Protein AF-R9MT11-F1 (afdb_monomer_lite)

Radius of gyration: 21.93 Å; chains: 1; bounding box: 54×36×69 Å

pLDDT: mean 70.95, std 24.75, range [22.95, 98.25]

Secondary structure (DSSP, 8-state):
--GGG--HHHHHHTS--B---S-----HHHHHHHHHHHHTT----SS---S---HHHHHHHHHHHHHTTS--SS-B-HHHHHHHHHHHHSTTHHHHHTT---S--SHHIIIII---HHHHHHHHHHHH-SS-HHHHHHHHHHHHHHHH-GGGS--TTTSTTS-HHHHHHTSTTT-----GGG------B-TTSSS-B-HHHHHHHHHHHHSSTTS----PPTT-------SPPP----------S-----SSTTTTTGGGSGGGGGSS-PPPPTTT-----------

Foldseek 3Di:
DAPVVDALVCQLVQNDKHAADPDQDAAVRQLVLVVLLVLLQQDQPPDRSSNHLHVSQLVSLLQQCLLAVHDSRSMRGNLSSLLSCLQNPHPNSVLSNQQHDDPAAWLCCLFPVDDDQLSVQLCQLCLLPVPDQLVSLLVLLLLLQLLVDCLQFADCVVRVRGDSSSRNCPGPLRFDADDPVLADRNNQAYSPDNSRGRSNSVSSSVSSVQSPPPHDDRDGDPPPDDDPDPDDDDADDDDDDHIDHHDHDPNPPSNVRVCPDPSNQRSSDDDDDPPDRDGDHDDDDDD

Structure (mmCIF, N/CA/C/O backbone):
data_AF-R9MT11-F1
#
_entry.id   AF-R9MT11-F1
#
loop_
_atom_site.group_PDB
_atom_site.id
_atom_site.type_symbol
_atom_site.label_atom_id
_atom_site.label_alt_id
_atom_site.label_comp_id
_atom_site.label_asym_id
_atom_site.label_entity_id
_atom_site.label_seq_id
_atom_site.pdbx_PDB_ins_code
_atom_site.Cartn_x
_atom_site.Cartn_y
_atom_site.Cartn_z
_atom_site.occupancy
_atom_site.B_iso_or_equiv
_atom_site.auth_seq_id
_atom_site.auth_comp_id
_atom_site.auth_asym_id
_atom_site.auth_atom_id
_atom_site.pdbx_PDB_model_num
ATOM 1 N N . MET A 1 1 ? -20.571 10.650 23.099 1.00 79.38 1 MET A N 1
ATOM 2 C CA . MET A 1 1 ? -20.046 9.364 23.587 1.00 79.38 1 MET A CA 1
ATOM 3 C C . MET A 1 1 ? -18.567 9.387 23.309 1.00 79.38 1 MET A C 1
ATOM 5 O O . MET A 1 1 ? -18.205 9.738 22.191 1.00 79.38 1 MET A O 1
ATOM 9 N N . ALA A 1 2 ? -17.775 9.148 24.342 1.00 88.38 2 ALA A N 1
ATOM 10 C CA . ALA A 1 2 ? -16.325 9.107 24.257 1.00 88.38 2 ALA A CA 1
ATOM 11 C C . ALA A 1 2 ? -15.869 7.726 23.767 1.00 88.38 2 ALA A C 1
ATOM 13 O O . ALA A 1 2 ? -16.646 6.771 23.788 1.00 88.38 2 ALA A O 1
ATOM 14 N N . ASN A 1 3 ? -14.605 7.598 23.374 1.00 91.38 3 ASN A N 1
ATOM 15 C CA . ASN A 1 3 ? -14.012 6.337 22.930 1.00 91.38 3 ASN A CA 1
ATOM 16 C C . ASN A 1 3 ? -14.231 5.198 23.942 1.00 91.38 3 ASN A C 1
ATOM 18 O O . ASN A 1 3 ? -14.496 4.067 23.544 1.00 91.38 3 ASN A O 1
ATOM 22 N N . LYS A 1 4 ? -14.208 5.513 25.245 1.00 91.50 4 LYS A N 1
ATOM 23 C CA . LYS A 1 4 ? -14.457 4.571 26.351 1.00 91.50 4 LYS A CA 1
ATOM 24 C C . LYS A 1 4 ? -15.835 3.909 26.345 1.00 91.50 4 LYS A C 1
ATOM 26 O O . LYS A 1 4 ? -16.021 2.884 26.993 1.00 91.50 4 LYS A O 1
ATOM 31 N N . ASP A 1 5 ? -16.803 4.509 25.655 1.00 93.38 5 ASP A N 1
ATOM 32 C CA . ASP A 1 5 ? -18.177 4.011 25.599 1.00 93.38 5 ASP A CA 1
ATOM 33 C C . ASP A 1 5 ? -18.328 2.876 24.565 1.00 93.38 5 ASP A C 1
ATOM 35 O O . ASP A 1 5 ? -19.401 2.278 24.454 1.00 93.38 5 ASP A O 1
ATOM 39 N N . TYR A 1 6 ? -17.268 2.570 23.803 1.00 95.94 6 TYR A N 1
ATOM 40 C CA . TYR A 1 6 ? -17.298 1.599 22.717 1.00 95.94 6 TYR A CA 1
ATOM 41 C C . TYR A 1 6 ? -16.188 0.556 22.820 1.00 95.94 6 TYR A C 1
ATOM 43 O O . TYR A 1 6 ? -15.010 0.862 22.963 1.00 95.94 6 TYR A O 1
ATOM 51 N N . THR A 1 7 ? -16.569 -0.699 22.618 1.00 97.50 7 THR A N 1
ATOM 52 C CA . THR A 1 7 ? -15.642 -1.803 22.350 1.00 97.50 7 THR A CA 1
ATOM 53 C C . THR A 1 7 ? -15.319 -1.891 20.859 1.00 97.50 7 THR A C 1
ATOM 55 O O . THR A 1 7 ? -16.112 -1.481 20.004 1.00 97.50 7 THR A O 1
ATOM 58 N N . TYR A 1 8 ? -14.206 -2.539 20.514 1.00 97.19 8 TYR A N 1
ATOM 59 C CA . TYR A 1 8 ? -13.801 -2.803 19.131 1.00 97.19 8 TYR A CA 1
ATOM 60 C C . TYR A 1 8 ? -14.919 -3.496 18.336 1.00 97.19 8 TYR A C 1
ATOM 62 O O . TYR A 1 8 ? -15.203 -3.152 17.187 1.00 97.19 8 TYR A O 1
ATOM 70 N N . ASN A 1 9 ? -15.615 -4.449 18.965 1.00 97.31 9 ASN A N 1
ATOM 71 C CA . ASN A 1 9 ? -16.711 -5.183 18.334 1.00 97.31 9 ASN A CA 1
ATOM 72 C C . ASN A 1 9 ? -17.960 -4.320 18.113 1.00 97.31 9 ASN A C 1
ATOM 74 O O . ASN A 1 9 ? -18.612 -4.483 17.084 1.00 97.31 9 ASN A O 1
ATOM 78 N N . GLN A 1 10 ? -18.283 -3.387 19.014 1.00 97.94 10 GLN A N 1
ATOM 79 C CA . GLN A 1 10 ? -19.382 -2.434 18.809 1.00 97.94 10 GLN A CA 1
ATOM 80 C C . GLN A 1 10 ? -19.083 -1.479 17.650 1.00 97.94 10 GLN A C 1
ATOM 82 O O . GLN A 1 10 ? -19.933 -1.273 16.781 1.00 97.94 10 GLN A O 1
ATOM 87 N N . VAL A 1 11 ? -17.854 -0.961 17.569 1.00 98.00 11 VAL A N 1
ATOM 88 C CA . VAL A 1 11 ? -17.425 -0.139 16.428 1.00 98.00 11 VAL A CA 1
ATOM 89 C C . VAL A 1 11 ? -17.513 -0.939 15.125 1.00 98.00 11 VAL A C 1
ATOM 91 O O . VAL A 1 11 ? -18.089 -0.467 14.144 1.00 98.00 11 VAL A O 1
ATOM 94 N N . LYS A 1 12 ? -17.043 -2.194 15.119 1.00 97.06 12 LYS A N 1
ATOM 95 C CA . LYS A 1 12 ? -17.133 -3.077 13.944 1.00 97.06 12 LYS A CA 1
ATOM 96 C C . LYS A 1 12 ? -18.577 -3.439 13.573 1.00 97.06 12 LYS A C 1
ATOM 98 O O . LYS A 1 12 ? -18.890 -3.589 12.393 1.00 97.06 12 LYS A O 1
ATOM 103 N N . ALA A 1 13 ? -19.476 -3.544 14.549 1.00 97.31 13 ALA A N 1
ATOM 104 C CA . ALA A 1 13 ? -20.905 -3.742 14.311 1.00 97.31 13 ALA A CA 1
ATOM 105 C C . ALA A 1 13 ? -21.595 -2.480 13.754 1.00 97.31 13 ALA A C 1
ATOM 107 O O . ALA A 1 13 ? -22.677 -2.583 13.176 1.00 97.31 13 ALA A O 1
ATOM 108 N N . GLY A 1 14 ? -20.950 -1.311 13.848 1.00 96.69 14 GLY A N 1
ATOM 109 C CA . GLY A 1 14 ? -21.485 -0.024 13.400 1.00 96.69 14 GLY A CA 1
ATOM 110 C C . GLY A 1 14 ? -22.289 0.717 14.465 1.00 96.69 14 GLY A C 1
ATOM 111 O O . GLY A 1 14 ? -23.022 1.640 14.129 1.00 96.69 14 GLY A O 1
ATOM 112 N N . THR A 1 15 ? -22.156 0.332 15.735 1.00 96.38 15 THR A N 1
ATOM 113 C CA . THR A 1 15 ? -22.833 0.975 16.872 1.00 96.38 15 THR A CA 1
ATOM 114 C C . THR A 1 15 ? -21.899 1.897 17.661 1.00 96.38 15 THR A C 1
ATOM 116 O O . THR A 1 15 ? -22.178 2.201 18.816 1.00 96.38 15 THR A O 1
ATOM 119 N N . GLY A 1 16 ? -20.770 2.300 17.072 1.00 96.00 16 GLY A N 1
ATOM 120 C CA . GLY A 1 16 ? -19.763 3.144 17.708 1.00 96.00 16 GLY A CA 1
ATOM 121 C C . GLY A 1 16 ? -18.684 3.616 16.739 1.00 96.00 16 GLY A C 1
ATOM 122 O O . GLY A 1 16 ? -18.708 3.277 15.552 1.00 96.00 16 GLY A O 1
ATOM 123 N N . LYS A 1 17 ? -17.734 4.391 17.262 1.00 97.06 17 LYS A N 1
ATOM 124 C CA . LYS A 1 17 ? -16.544 4.868 16.548 1.00 97.06 17 LYS A CA 1
ATOM 125 C C . LYS A 1 17 ? -15.394 5.108 17.524 1.00 97.06 17 LYS A C 1
ATOM 127 O O . LYS A 1 17 ? -15.655 5.360 18.696 1.00 97.06 17 LYS A O 1
ATOM 132 N N . PHE A 1 18 ? -14.165 5.085 17.018 1.00 97.44 18 PHE A N 1
ATOM 133 C CA . PHE A 1 18 ? -13.033 5.713 17.696 1.00 97.44 18 PHE A CA 1
ATOM 134 C C . PHE A 1 18 ? -12.596 6.967 16.945 1.00 97.44 18 PHE A C 1
ATOM 136 O O . PHE A 1 18 ? -12.558 6.966 15.715 1.00 97.44 18 PHE A O 1
ATOM 143 N N . GLU A 1 19 ? -12.271 8.030 17.662 1.00 96.19 19 GLU A N 1
ATOM 144 C CA . GLU A 1 19 ? -11.789 9.286 17.085 1.00 96.19 19 GLU A CA 1
ATOM 145 C C . GLU A 1 19 ? -10.792 9.975 18.015 1.00 96.19 19 GLU A C 1
ATOM 147 O O . GLU A 1 19 ? -10.615 9.563 19.160 1.00 96.19 19 GLU A O 1
ATOM 152 N N . TYR A 1 20 ? -10.125 11.014 17.514 1.00 94.75 20 TYR A N 1
ATOM 153 C CA . TYR A 1 20 ? -9.204 11.807 18.322 1.00 94.75 20 TYR A CA 1
ATOM 154 C C . TYR A 1 20 ? -9.905 12.419 19.537 1.00 94.75 20 TYR A C 1
ATOM 156 O O . TYR A 1 20 ? -10.971 13.023 19.408 1.00 94.75 20 TYR A O 1
ATOM 164 N N . GLU A 1 21 ? -9.264 12.311 20.699 1.00 91.56 21 GLU A N 1
ATOM 165 C CA . GLU A 1 21 ? -9.712 12.933 21.941 1.00 91.56 21 GLU A CA 1
ATOM 166 C C . GLU A 1 21 ? -8.533 13.615 22.643 1.00 91.56 21 GLU A C 1
ATOM 168 O O . GLU A 1 21 ? -7.452 13.042 22.763 1.00 91.56 21 GLU A O 1
ATOM 173 N N . GLU A 1 22 ? -8.753 14.821 23.176 1.00 85.19 22 GLU A N 1
ATOM 174 C CA . GLU A 1 22 ? -7.807 15.501 24.074 1.00 85.19 22 GLU A CA 1
ATOM 175 C C . GLU A 1 22 ? -7.846 14.861 25.474 1.00 85.19 22 GLU A C 1
ATOM 177 O O . GLU A 1 22 ? -8.220 15.484 26.467 1.00 85.19 22 GLU A O 1
ATOM 182 N N . ASN A 1 23 ? -7.523 13.572 25.563 1.00 79.50 23 ASN A N 1
ATOM 183 C CA . ASN A 1 23 ? -7.367 12.856 26.823 1.00 79.50 23 ASN A CA 1
ATOM 184 C C . ASN A 1 23 ? -6.138 11.942 26.788 1.00 79.50 23 ASN A C 1
ATOM 186 O O . ASN A 1 23 ? -5.558 11.669 25.741 1.00 79.50 23 ASN A O 1
ATOM 190 N N . THR A 1 24 ? -5.709 11.507 27.969 1.00 78.25 24 THR A N 1
ATOM 191 C CA . THR A 1 24 ? -4.554 10.617 28.153 1.00 78.25 24 THR A CA 1
ATOM 192 C C . THR A 1 24 ? -4.963 9.276 28.759 1.00 78.25 24 THR A C 1
ATOM 194 O O . THR A 1 24 ? -4.123 8.537 29.276 1.00 78.25 24 THR A O 1
ATOM 197 N N . GLU A 1 25 ? -6.263 8.971 28.739 1.00 87.75 25 GLU A N 1
ATOM 198 C CA . GLU A 1 25 ? -6.805 7.757 29.336 1.00 87.75 25 GLU A CA 1
ATOM 199 C C . GLU A 1 25 ? -6.540 6.551 28.428 1.00 87.75 25 GLU A C 1
ATOM 201 O O . GLU A 1 25 ? -6.643 6.616 27.204 1.00 87.75 25 GLU A O 1
ATOM 206 N N . PHE A 1 26 ? -6.158 5.442 29.053 1.00 90.38 26 PHE A N 1
ATOM 207 C CA . PHE A 1 26 ? -5.831 4.203 28.368 1.00 90.38 26 PHE A CA 1
ATOM 208 C C . PHE A 1 26 ? -7.096 3.406 28.030 1.00 90.38 26 PHE A C 1
ATOM 210 O O . PHE A 1 26 ? -7.867 3.070 28.931 1.00 90.38 26 PHE A O 1
ATOM 217 N N . TYR A 1 27 ? -7.235 2.980 26.771 1.00 91.94 27 TYR A N 1
ATOM 218 C CA . TYR A 1 27 ? -8.299 2.076 26.331 1.00 91.94 27 TYR A CA 1
ATOM 219 C C . TYR A 1 27 ? -7.753 0.858 25.576 1.00 91.94 27 TYR A C 1
ATOM 221 O O . TYR A 1 27 ? -7.071 0.979 24.554 1.00 91.94 27 TYR A O 1
ATOM 229 N N . GLU A 1 28 ? -8.098 -0.342 26.049 1.00 93.81 28 GLU A N 1
ATOM 230 C CA . GLU A 1 28 ? -7.615 -1.605 25.471 1.00 93.81 28 GLU A CA 1
ATOM 231 C C . GLU A 1 28 ? -8.068 -1.794 24.015 1.00 93.81 28 GLU A C 1
ATOM 233 O O . GLU A 1 28 ? -7.294 -2.257 23.179 1.00 93.81 28 GLU A O 1
ATOM 238 N N . ASP A 1 29 ? -9.293 -1.392 23.674 1.00 95.94 29 ASP A N 1
ATOM 239 C CA . ASP A 1 29 ? -9.813 -1.508 22.309 1.00 95.94 29 ASP A CA 1
ATOM 240 C C . ASP A 1 29 ? -9.105 -0.570 21.318 1.00 95.94 29 ASP A C 1
ATOM 242 O O . ASP A 1 29 ? -8.873 -0.945 20.163 1.00 95.94 29 ASP A O 1
ATOM 246 N N . ILE A 1 30 ? -8.683 0.615 21.776 1.00 95.06 30 ILE A N 1
ATOM 247 C CA . ILE A 1 30 ? -7.806 1.495 20.996 1.00 95.06 30 ILE A CA 1
ATOM 248 C C . ILE A 1 30 ? -6.434 0.844 20.862 1.00 95.06 30 ILE A C 1
ATOM 250 O O . ILE A 1 30 ? -5.925 0.762 19.747 1.00 95.06 30 ILE A O 1
ATOM 254 N N . ARG A 1 31 ? -5.870 0.287 21.942 1.00 93.69 31 ARG A N 1
ATOM 255 C CA . ARG A 1 31 ? -4.589 -0.434 21.891 1.00 93.69 31 ARG A CA 1
ATOM 256 C C . ARG A 1 31 ? -4.615 -1.578 20.873 1.00 93.69 31 ARG A C 1
ATOM 258 O O . ARG A 1 31 ? -3.659 -1.763 20.122 1.00 93.69 31 ARG A O 1
ATOM 265 N N . LEU A 1 32 ? -5.712 -2.330 20.815 1.00 94.31 32 LEU A N 1
ATOM 266 C CA . LEU A 1 32 ? -5.916 -3.395 19.837 1.00 94.31 32 LEU A CA 1
ATOM 267 C C . LEU A 1 32 ? -5.970 -2.855 18.400 1.00 94.31 32 LEU A C 1
ATOM 269 O O . LEU A 1 32 ? -5.349 -3.424 17.502 1.00 94.31 32 LEU A O 1
ATOM 273 N N . MET A 1 33 ? -6.703 -1.764 18.166 1.00 95.62 33 MET A N 1
ATOM 274 C CA . MET A 1 33 ? -6.783 -1.111 16.855 1.00 95.62 33 MET A CA 1
ATOM 275 C C . MET A 1 33 ? -5.412 -0.594 16.396 1.00 95.62 33 MET A C 1
ATOM 277 O O . MET A 1 33 ? -4.986 -0.885 15.279 1.00 95.62 33 MET A O 1
ATOM 281 N N . GLN A 1 34 ? -4.687 0.065 17.295 1.00 94.62 34 GLN A N 1
ATOM 282 C CA . GLN A 1 34 ? -3.311 0.519 17.118 1.00 94.62 34 GLN A CA 1
ATOM 283 C C . GLN A 1 34 ? -2.366 -0.643 16.760 1.00 94.62 34 GLN A C 1
ATOM 285 O O . GLN A 1 34 ? -1.621 -0.588 15.781 1.00 94.62 34 GLN A O 1
ATOM 290 N N . HIS A 1 35 ? -2.455 -1.757 17.493 1.00 92.50 35 HIS A N 1
ATOM 291 C CA . HIS A 1 35 ? -1.683 -2.960 17.189 1.00 92.50 35 HIS A CA 1
ATOM 292 C C . HIS A 1 35 ? -1.961 -3.492 15.777 1.00 92.50 35 HIS A C 1
ATOM 294 O O . HIS A 1 35 ? -1.036 -3.847 15.047 1.00 92.50 35 HIS A O 1
ATOM 300 N N . ARG A 1 36 ? -3.226 -3.496 15.350 1.00 93.69 36 ARG A N 1
ATOM 301 C CA . ARG A 1 36 ? -3.612 -3.936 14.003 1.00 93.69 36 ARG A CA 1
ATOM 302 C C . ARG A 1 36 ? -3.138 -2.988 12.905 1.00 93.69 36 ARG A C 1
ATOM 304 O O . ARG A 1 36 ? -2.714 -3.479 11.861 1.00 93.69 36 ARG A O 1
ATOM 311 N N . LEU A 1 37 ? -3.164 -1.672 13.132 1.00 92.31 37 LEU A N 1
ATOM 312 C CA . LEU A 1 37 ? -2.577 -0.687 12.212 1.00 92.31 37 LEU A CA 1
ATOM 313 C C . LEU A 1 37 ? -1.082 -0.946 12.015 1.00 92.31 37 LEU A C 1
ATOM 315 O O . LEU A 1 37 ? -0.616 -0.995 10.878 1.00 92.31 37 LEU A O 1
ATOM 319 N N . SER A 1 38 ? -0.360 -1.213 13.104 1.00 89.38 38 SER A N 1
ATOM 320 C CA . SER A 1 38 ? 1.060 -1.566 13.042 1.00 89.38 38 SER A CA 1
ATOM 321 C C . SER A 1 38 ? 1.306 -2.866 12.275 1.00 89.38 38 SER A C 1
ATOM 323 O O . SER A 1 38 ? 2.193 -2.909 11.426 1.00 89.38 38 SER A O 1
ATOM 325 N N . ILE A 1 39 ? 0.492 -3.907 12.486 1.00 88.88 39 ILE A N 1
ATOM 326 C CA . ILE A 1 39 ? 0.598 -5.148 11.700 1.00 88.88 39 ILE A CA 1
ATOM 327 C C . ILE A 1 39 ? 0.328 -4.900 10.206 1.00 88.88 39 ILE A C 1
ATOM 329 O O . ILE A 1 39 ? 0.933 -5.561 9.362 1.00 88.88 39 ILE A O 1
ATOM 333 N N . ALA A 1 40 ? -0.558 -3.959 9.876 1.00 88.19 40 ALA A N 1
ATOM 334 C CA . ALA A 1 40 ? -0.844 -3.540 8.504 1.00 88.19 40 ALA A CA 1
ATOM 335 C C . ALA A 1 40 ? 0.227 -2.596 7.912 1.00 88.19 40 ALA A C 1
ATOM 337 O O . ALA A 1 40 ? 0.038 -2.088 6.810 1.00 88.19 40 ALA A O 1
ATOM 338 N N . GLY A 1 41 ? 1.334 -2.357 8.622 1.00 84.88 41 GLY A N 1
ATOM 339 C CA . GLY A 1 41 ? 2.468 -1.571 8.139 1.00 84.88 41 GLY A CA 1
ATOM 340 C C . GLY A 1 41 ? 2.366 -0.068 8.395 1.00 84.88 41 GLY A C 1
ATOM 341 O O . GLY A 1 41 ? 3.185 0.672 7.870 1.00 84.88 41 GLY A O 1
ATOM 342 N N . TYR A 1 42 ? 1.398 0.412 9.180 1.00 86.19 42 TYR A N 1
ATOM 343 C CA . TYR A 1 42 ? 1.299 1.834 9.526 1.00 86.19 42 TYR A CA 1
ATOM 344 C C . TYR A 1 42 ? 2.051 2.070 10.820 1.00 86.19 42 TYR A C 1
ATOM 346 O O . TYR A 1 42 ? 1.642 1.600 11.885 1.00 86.19 42 TYR A O 1
ATOM 354 N N . GLU A 1 43 ? 3.177 2.768 10.704 1.00 70.75 43 GLU A N 1
ATOM 355 C CA . GLU A 1 43 ? 3.999 3.077 11.857 1.00 70.75 43 GLU A CA 1
ATOM 356 C C . GLU A 1 43 ? 3.224 3.913 12.869 1.00 70.75 43 GLU A C 1
ATOM 358 O O . GLU A 1 43 ? 2.596 4.927 12.565 1.00 70.75 43 GLU A O 1
ATOM 363 N N . MET A 1 44 ? 3.302 3.455 14.107 1.00 64.06 44 MET A N 1
ATOM 364 C CA . MET A 1 44 ? 2.859 4.181 15.277 1.00 64.06 44 MET A CA 1
ATOM 365 C C . MET A 1 44 ? 4.130 4.658 15.959 1.00 64.06 44 MET A C 1
ATOM 367 O O . MET A 1 44 ? 4.742 3.908 16.718 1.00 64.06 44 MET A O 1
ATOM 371 N N . TYR A 1 45 ? 4.604 5.840 15.555 1.00 49.50 45 TYR A N 1
ATOM 372 C CA . TYR A 1 45 ? 5.924 6.361 15.913 1.00 49.50 45 TYR A CA 1
ATOM 373 C C . TYR A 1 45 ? 6.225 6.195 17.405 1.00 49.50 45 TYR A C 1
ATOM 375 O O . TYR A 1 45 ? 5.550 6.788 18.241 1.00 49.50 45 TYR A O 1
ATOM 383 N N . LEU A 1 46 ? 7.278 5.423 17.704 1.00 43.84 46 LEU A N 1
ATOM 384 C CA . LEU A 1 46 ? 8.108 5.398 18.923 1.00 43.84 46 LEU A CA 1
ATOM 385 C C . LEU A 1 46 ? 7.420 5.214 20.296 1.00 43.84 46 LEU A C 1
ATOM 387 O O . LEU A 1 46 ? 8.107 4.919 21.276 1.00 43.84 46 LEU A O 1
ATOM 391 N N . GLN A 1 47 ? 6.096 5.308 20.398 1.00 49.97 47 GLN A N 1
ATOM 392 C CA . GLN A 1 47 ? 5.332 5.139 21.624 1.00 49.97 47 GLN A CA 1
ATOM 393 C C . GLN A 1 47 ? 4.421 3.926 21.480 1.00 49.97 47 GLN A C 1
ATOM 395 O O . GLN A 1 47 ? 3.422 3.931 20.766 1.00 49.97 47 GLN A O 1
ATOM 400 N N . LYS A 1 48 ? 4.843 2.856 22.162 1.00 61.78 48 LYS A N 1
ATOM 401 C CA . LYS A 1 48 ? 4.097 1.623 22.446 1.00 61.78 48 LYS A CA 1
ATOM 402 C C . LYS A 1 48 ? 2.597 1.876 22.448 1.00 61.78 48 LYS A C 1
ATOM 404 O O . LYS A 1 48 ? 2.192 2.723 23.227 1.00 61.78 48 LYS A O 1
ATOM 409 N N . PHE A 1 49 ? 1.837 1.094 21.673 1.00 78.62 49 PHE A N 1
ATOM 410 C CA . PHE A 1 49 ? 0.369 0.987 21.670 1.00 78.62 49 PHE A CA 1
ATOM 411 C C . PHE A 1 49 ? -0.260 1.555 22.955 1.00 78.62 49 PHE A C 1
ATOM 413 O O . PHE A 1 49 ? -0.432 0.846 23.952 1.00 78.62 49 PHE A O 1
ATOM 420 N N . THR A 1 50 ? -0.484 2.869 22.956 1.00 84.50 50 THR A N 1
ATOM 421 C CA . THR A 1 50 ? -0.696 3.645 24.182 1.00 84.50 50 THR A CA 1
ATOM 422 C C . THR A 1 50 ? -2.104 3.454 24.709 1.00 84.50 50 THR A C 1
ATOM 424 O O . THR A 1 50 ? -2.382 3.849 25.832 1.00 84.50 50 THR A O 1
ATOM 427 N N . GLY A 1 51 ? -3.002 2.885 23.897 1.00 91.12 51 GLY A N 1
ATOM 428 C CA . GLY A 1 51 ? -4.432 2.869 24.178 1.00 91.12 51 GLY A CA 1
ATOM 429 C C . GLY A 1 51 ? -5.076 4.254 24.087 1.00 91.12 51 GLY A C 1
ATOM 430 O O . GLY A 1 51 ? -6.255 4.371 24.399 1.00 91.12 51 GLY A O 1
ATOM 431 N N . ILE A 1 52 ? -4.331 5.279 23.657 1.00 92.25 52 ILE A N 1
ATOM 432 C CA . ILE A 1 52 ? -4.778 6.672 23.550 1.00 92.25 52 ILE A CA 1
ATOM 433 C C . ILE A 1 52 ? -4.929 7.021 22.071 1.00 92.25 52 ILE A C 1
ATOM 435 O O . ILE A 1 52 ? -4.003 6.805 21.290 1.00 92.25 52 ILE A O 1
ATOM 439 N N . PHE A 1 53 ? -6.074 7.582 21.680 1.00 93.12 53 PHE A N 1
ATOM 440 C CA . PHE A 1 53 ? -6.302 8.046 20.310 1.00 93.12 53 PHE A CA 1
ATOM 441 C C . PHE A 1 53 ? -5.805 9.490 20.147 1.00 93.12 53 PHE A C 1
ATOM 443 O O . PHE A 1 53 ? -6.580 10.444 20.132 1.00 93.12 53 PHE A O 1
ATOM 450 N N . ASP A 1 54 ? -4.488 9.632 20.035 1.00 91.50 54 ASP A N 1
ATOM 451 C CA . ASP A 1 54 ? -3.793 10.904 19.842 1.00 91.50 54 ASP A CA 1
ATOM 452 C C . ASP A 1 54 ? -3.691 11.313 18.359 1.00 91.50 54 ASP A C 1
ATOM 454 O O . ASP A 1 54 ? -4.172 10.623 17.453 1.00 91.50 54 ASP A O 1
ATOM 458 N N . GLU A 1 55 ? -3.047 12.454 18.092 1.00 90.81 55 GLU A N 1
ATOM 459 C CA . GLU A 1 55 ? -2.872 12.953 16.722 1.00 90.81 55 GLU A CA 1
ATOM 460 C C . GLU A 1 55 ? -2.036 11.988 15.868 1.00 90.81 55 GLU A C 1
ATOM 462 O O . GLU A 1 55 ? -2.331 11.802 14.690 1.00 90.81 55 GLU A O 1
ATOM 467 N N . ASN A 1 56 ? -1.056 11.288 16.450 1.00 89.50 56 ASN A N 1
ATOM 468 C CA . ASN A 1 56 ? -0.279 10.280 15.721 1.00 89.50 56 ASN A CA 1
ATOM 469 C C . ASN A 1 56 ? -1.159 9.101 15.287 1.00 89.50 56 ASN A C 1
ATOM 471 O O . ASN A 1 56 ? -1.114 8.680 14.129 1.00 89.50 56 ASN A O 1
ATOM 475 N N . THR A 1 57 ? -2.008 8.600 16.191 1.00 92.25 57 THR A N 1
ATOM 476 C CA . THR A 1 57 ? -3.003 7.565 15.882 1.00 92.25 57 THR A CA 1
ATOM 477 C C . THR A 1 57 ? -3.946 8.047 14.787 1.00 92.25 57 THR A C 1
ATOM 479 O O . THR A 1 57 ? -4.200 7.319 13.826 1.00 92.25 57 THR A O 1
ATOM 482 N N . ARG A 1 58 ? -4.410 9.298 14.870 1.00 94.25 58 ARG A N 1
ATOM 483 C CA . ARG A 1 58 ? -5.261 9.903 13.845 1.00 94.25 58 ARG A CA 1
ATOM 484 C C . ARG A 1 58 ? -4.574 9.956 12.479 1.00 94.25 58 ARG A C 1
ATOM 486 O O . ARG A 1 58 ? -5.191 9.570 11.488 1.00 94.25 58 ARG A O 1
ATOM 493 N N . GLN A 1 59 ? -3.309 10.366 12.407 1.00 91.12 59 GLN A N 1
ATOM 494 C CA . GLN A 1 59 ? -2.553 10.397 11.151 1.00 91.12 59 GLN A CA 1
ATOM 495 C C . GLN A 1 59 ? -2.343 8.994 10.562 1.00 91.12 59 GLN A C 1
ATOM 497 O O . GLN A 1 59 ? -2.526 8.804 9.356 1.00 91.12 59 GLN A O 1
ATOM 502 N N . ALA A 1 60 ? -2.055 7.991 11.397 1.00 90.75 60 ALA A N 1
ATOM 503 C CA . ALA A 1 60 ? -1.963 6.598 10.959 1.00 90.75 60 ALA A CA 1
ATOM 504 C C . ALA A 1 60 ? -3.303 6.082 10.402 1.00 90.75 60 ALA A C 1
ATOM 506 O O . ALA A 1 60 ? -3.334 5.450 9.343 1.00 90.75 60 ALA A O 1
ATOM 507 N N . VAL A 1 61 ? -4.423 6.412 11.058 1.00 95.00 61 VAL A N 1
ATOM 508 C CA . VAL A 1 61 ? -5.776 6.084 10.579 1.00 95.00 61 VAL A CA 1
ATOM 509 C C . VAL A 1 61 ? -6.061 6.758 9.237 1.00 95.00 61 VAL A C 1
ATOM 511 O O . VAL A 1 61 ? -6.524 6.087 8.317 1.00 95.00 61 VAL A O 1
ATOM 514 N N . ILE A 1 62 ? -5.731 8.042 9.079 1.00 92.94 62 ILE A N 1
ATOM 515 C CA . ILE A 1 62 ? -5.901 8.773 7.813 1.00 92.94 62 ILE A CA 1
ATOM 516 C C . ILE A 1 62 ? -5.085 8.115 6.695 1.00 92.94 62 ILE A C 1
ATOM 518 O O . ILE A 1 62 ? -5.599 7.903 5.595 1.00 92.94 62 ILE A O 1
ATOM 522 N N . ALA A 1 63 ? -3.821 7.770 6.952 1.00 88.44 63 ALA A N 1
ATOM 523 C CA . ALA A 1 63 ? -2.965 7.100 5.975 1.00 88.44 63 ALA A CA 1
ATOM 524 C C . ALA A 1 63 ? -3.528 5.725 5.572 1.00 88.44 63 ALA A C 1
ATOM 526 O O . ALA A 1 63 ? -3.563 5.386 4.383 1.00 88.44 63 ALA A O 1
ATOM 527 N N . PHE A 1 64 ? -4.021 4.956 6.545 1.00 92.50 64 PHE A N 1
ATOM 528 C CA . PHE A 1 64 ? -4.689 3.680 6.308 1.00 92.50 64 PHE A CA 1
ATOM 529 C C . PHE A 1 64 ? -5.948 3.850 5.454 1.00 92.50 64 PHE A C 1
ATOM 531 O O . PHE A 1 64 ? -6.085 3.200 4.416 1.00 92.50 64 PHE A O 1
ATOM 538 N N . GLN A 1 65 ? -6.826 4.780 5.824 1.00 94.94 65 GLN A N 1
ATOM 539 C CA . GLN A 1 65 ? -8.052 5.069 5.086 1.00 94.94 65 GLN A CA 1
ATOM 540 C C . GLN A 1 65 ? -7.763 5.467 3.634 1.00 94.94 65 GLN A C 1
ATOM 542 O O . GLN A 1 65 ? -8.361 4.891 2.726 1.00 94.94 65 GLN A O 1
ATOM 547 N N . LYS A 1 66 ? -6.788 6.361 3.399 1.00 90.12 66 LYS A N 1
ATOM 548 C CA . LYS A 1 66 ? -6.359 6.766 2.046 1.00 90.12 66 LYS A CA 1
ATOM 549 C C . LYS A 1 66 ? -5.942 5.568 1.195 1.00 90.12 66 LYS A C 1
ATOM 551 O O . LYS A 1 66 ? -6.405 5.415 0.071 1.00 90.12 66 LYS A O 1
ATOM 556 N N . SER A 1 67 ? -5.098 4.697 1.743 1.00 89.56 67 SER A N 1
ATOM 557 C CA . SER A 1 67 ? -4.597 3.522 1.017 1.00 89.56 67 SER A CA 1
ATOM 558 C C . SER A 1 67 ? -5.654 2.448 0.755 1.00 89.56 67 SER A C 1
ATOM 560 O O . SER A 1 67 ? -5.453 1.604 -0.112 1.00 89.56 67 SER A O 1
ATOM 562 N N . CYS A 1 68 ? -6.751 2.465 1.514 1.00 91.88 68 CYS A N 1
ATOM 563 C CA . CYS A 1 68 ? -7.844 1.506 1.412 1.00 91.88 68 CYS A CA 1
ATOM 564 C C . CYS A 1 68 ? -9.088 2.092 0.738 1.00 91.88 68 CYS A C 1
ATOM 566 O O . CYS A 1 68 ? -10.163 1.516 0.873 1.00 91.88 68 CYS A O 1
ATOM 568 N N . GLN A 1 69 ? -8.978 3.249 0.073 1.00 91.12 69 GLN A N 1
ATOM 569 C CA . GLN A 1 69 ? -10.105 3.905 -0.605 1.00 91.12 69 GLN A CA 1
ATOM 570 C C . GLN A 1 69 ? -11.309 4.165 0.325 1.00 91.12 69 GLN A C 1
ATOM 572 O O . GLN A 1 69 ? -12.466 4.140 -0.090 1.00 91.12 69 GLN A O 1
ATOM 577 N N . LEU A 1 70 ? -11.034 4.411 1.608 1.00 95.44 70 LEU A N 1
ATOM 578 C CA . LEU A 1 70 ? -12.022 4.819 2.603 1.00 95.44 70 LEU A CA 1
ATOM 579 C C . LEU A 1 70 ? -12.036 6.346 2.732 1.00 95.44 70 LEU A C 1
ATOM 581 O O . LEU A 1 70 ? -11.105 7.026 2.300 1.00 95.44 70 LEU A O 1
ATOM 585 N N . LEU A 1 71 ? -13.072 6.888 3.378 1.00 96.19 71 LEU A N 1
ATOM 586 C CA . LEU A 1 71 ? -13.109 8.302 3.756 1.00 96.19 71 LEU A CA 1
ATOM 587 C C . LEU A 1 71 ? -11.932 8.602 4.711 1.00 96.19 71 LEU A C 1
ATOM 589 O O . LEU A 1 71 ? -11.883 7.993 5.777 1.00 96.19 71 LEU A O 1
ATOM 593 N N . PRO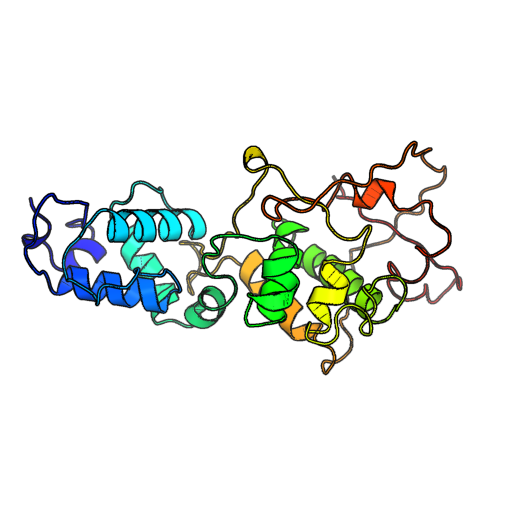 A 1 72 ? -10.981 9.491 4.360 1.00 95.12 72 PRO A N 1
ATOM 594 C CA . PRO A 1 72 ? -9.772 9.723 5.148 1.00 95.12 72 PRO A CA 1
ATOM 595 C C . PRO A 1 72 ? -9.982 10.814 6.207 1.00 95.12 72 PRO A C 1
ATOM 597 O O . PRO A 1 72 ? -9.312 11.847 6.200 1.00 95.12 72 PRO A O 1
ATOM 600 N N . ASP A 1 73 ? -10.958 10.608 7.086 1.00 97.56 73 ASP A N 1
ATOM 601 C CA . ASP A 1 73 ? -11.383 11.560 8.120 1.00 97.56 73 ASP A CA 1
ATOM 602 C C . ASP A 1 73 ? -10.625 11.417 9.455 1.00 97.56 73 ASP A C 1
ATOM 604 O O . ASP A 1 73 ? -10.678 12.313 10.305 1.00 97.56 73 ASP A O 1
ATOM 608 N N . GLY A 1 74 ? -9.881 10.322 9.636 1.00 96.75 74 GLY A N 1
ATOM 609 C CA . GLY A 1 74 ? -9.232 9.984 10.901 1.00 96.75 74 GLY A CA 1
ATOM 610 C C . GLY A 1 74 ? -10.188 9.408 11.946 1.00 96.75 74 GLY A C 1
ATOM 611 O O . GLY A 1 74 ? -9.803 9.290 13.107 1.00 96.75 74 GLY A O 1
ATOM 612 N N . ILE A 1 75 ? -11.415 9.053 11.551 1.00 98.00 75 ILE A N 1
ATOM 613 C CA . ILE A 1 75 ? -12.437 8.442 12.401 1.00 98.00 75 ILE A CA 1
ATOM 614 C C . ILE A 1 75 ? -12.526 6.947 12.083 1.00 98.00 75 ILE A C 1
ATOM 616 O O . ILE A 1 75 ? -12.811 6.502 10.969 1.00 98.00 75 ILE A O 1
ATOM 620 N N . VAL A 1 76 ? -12.325 6.123 13.100 1.00 98.25 76 VAL A N 1
ATOM 621 C CA . VAL A 1 76 ? -12.388 4.669 12.986 1.00 98.25 76 VAL A CA 1
ATOM 622 C C . VAL A 1 76 ? -13.823 4.206 13.213 1.00 98.25 76 VAL A C 1
ATOM 624 O O . VAL A 1 76 ? -14.250 3.959 14.338 1.00 98.25 76 VAL A O 1
ATOM 627 N N . GLY A 1 77 ? -14.578 4.091 12.122 1.00 98.19 77 GLY A N 1
ATOM 628 C CA . GLY A 1 77 ? -15.899 3.461 12.102 1.00 98.19 77 GLY A CA 1
ATOM 629 C C . GLY A 1 77 ? -15.867 2.000 11.635 1.00 98.19 77 GLY A C 1
ATOM 630 O O . GLY A 1 77 ? -14.808 1.414 11.393 1.00 98.19 77 GLY A O 1
ATOM 631 N N . LYS A 1 78 ? -17.060 1.428 11.428 1.00 98.00 78 LYS A N 1
ATOM 632 C CA . LYS A 1 78 ? -17.258 0.052 10.936 1.00 98.00 78 LYS A CA 1
ATOM 633 C C . LYS A 1 78 ? -16.405 -0.288 9.713 1.00 98.00 78 LYS A C 1
ATOM 635 O O . LYS A 1 78 ? -15.717 -1.304 9.723 1.00 98.00 78 LYS A O 1
ATOM 640 N N . ASN A 1 79 ? -16.441 0.549 8.675 1.00 97.94 79 ASN A N 1
ATOM 641 C CA . ASN A 1 79 ? -15.735 0.269 7.421 1.00 97.94 79 ASN A CA 1
ATOM 642 C C . ASN A 1 79 ? -14.214 0.220 7.627 1.00 97.94 79 ASN A C 1
ATOM 644 O O . ASN A 1 79 ? -13.560 -0.677 7.100 1.00 97.94 79 ASN A O 1
ATOM 648 N N . THR A 1 80 ? -13.673 1.119 8.457 1.00 98.19 80 THR A N 1
ATOM 649 C CA . THR A 1 80 ? -12.253 1.129 8.823 1.00 98.19 80 THR A CA 1
ATOM 650 C C . THR A 1 80 ? -11.864 -0.158 9.550 1.00 98.19 80 THR A C 1
ATOM 652 O O . THR A 1 80 ? -10.900 -0.798 9.144 1.00 98.19 80 THR A O 1
ATOM 655 N N . LEU A 1 81 ? -12.622 -0.596 10.568 1.00 97.75 81 LEU A N 1
ATOM 656 C CA . LEU A 1 81 ? -12.281 -1.818 11.317 1.00 97.75 81 LEU A CA 1
ATOM 657 C C . LEU A 1 81 ? -12.462 -3.105 10.512 1.00 97.75 81 LEU A C 1
ATOM 659 O O . LEU A 1 81 ? -11.625 -3.997 10.608 1.00 97.75 81 LEU A O 1
ATOM 663 N N . VAL A 1 82 ? -13.521 -3.210 9.703 1.00 96.56 82 VAL A N 1
ATOM 664 C CA . VAL A 1 82 ? -13.724 -4.373 8.821 1.00 96.56 82 VAL A CA 1
ATOM 665 C C . VAL A 1 82 ? -12.548 -4.519 7.862 1.00 96.56 82 VAL A C 1
ATOM 667 O O . VAL A 1 82 ? -12.014 -5.615 7.700 1.00 96.56 82 VAL A O 1
ATOM 670 N N . GLN A 1 83 ? -12.130 -3.418 7.243 1.00 96.75 83 GLN A N 1
ATOM 671 C CA . GLN A 1 83 ? -11.012 -3.427 6.316 1.00 96.75 83 GLN A CA 1
ATOM 672 C C . GLN A 1 83 ? -9.684 -3.704 7.032 1.00 96.75 83 GLN A C 1
ATOM 674 O O . GLN A 1 83 ? -8.886 -4.507 6.554 1.00 96.75 83 GLN A O 1
ATOM 679 N N . LEU A 1 84 ? -9.475 -3.110 8.210 1.00 96.00 84 LEU A N 1
ATOM 680 C CA . LEU A 1 84 ? -8.289 -3.343 9.030 1.00 96.00 84 LEU A CA 1
ATOM 681 C C . LEU A 1 84 ? -8.177 -4.811 9.454 1.00 96.00 84 LEU A C 1
ATOM 683 O O . LEU A 1 84 ? -7.085 -5.372 9.419 1.00 96.00 84 LEU A O 1
ATOM 687 N N . ASP A 1 85 ? -9.286 -5.464 9.805 1.00 95.25 85 ASP A N 1
ATOM 688 C CA . ASP A 1 85 ? -9.320 -6.897 10.115 1.00 95.25 85 ASP A CA 1
ATOM 689 C C . ASP A 1 85 ? -8.865 -7.746 8.918 1.00 95.25 85 ASP A C 1
ATOM 691 O O . ASP A 1 85 ? -7.979 -8.589 9.070 1.00 95.25 85 ASP A O 1
ATOM 695 N N . LYS A 1 86 ? -9.410 -7.497 7.718 1.00 94.38 86 LYS A N 1
ATOM 696 C CA . LYS A 1 86 ? -9.049 -8.250 6.501 1.00 94.38 86 LYS A CA 1
ATOM 697 C C . LYS A 1 86 ? -7.542 -8.222 6.230 1.00 94.38 86 LYS A C 1
ATOM 699 O O . LYS A 1 86 ? -6.950 -9.258 5.925 1.00 94.38 86 LYS A O 1
ATOM 704 N N . VAL A 1 87 ? -6.920 -7.054 6.395 1.00 92.62 87 VAL A N 1
ATO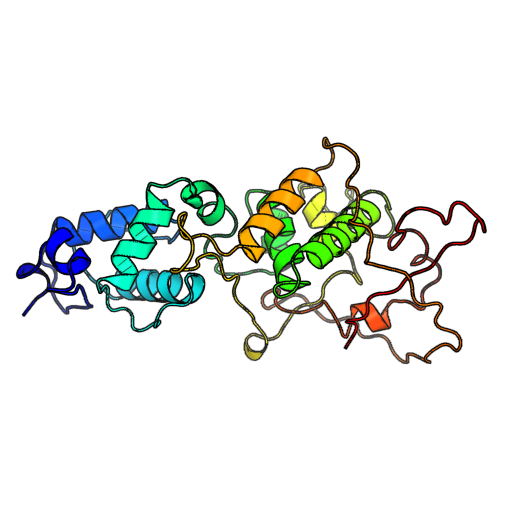M 705 C CA . VAL A 1 87 ? -5.526 -6.837 5.986 1.00 92.62 87 VAL A CA 1
ATOM 706 C C . VAL A 1 87 ? -4.512 -7.002 7.119 1.00 92.62 87 VAL A C 1
ATOM 708 O O . VAL A 1 87 ? -3.353 -7.267 6.841 1.00 92.62 87 VAL A O 1
ATOM 711 N N . SER A 1 88 ? -4.905 -6.908 8.394 1.00 91.38 88 SER A N 1
ATOM 712 C CA . SER A 1 88 ? -3.974 -7.108 9.524 1.00 91.38 88 SER A CA 1
ATOM 713 C C . SER A 1 88 ? -3.836 -8.573 9.945 1.00 91.38 88 SER A C 1
ATOM 715 O O . SER A 1 88 ? -2.771 -8.981 10.406 1.00 91.38 88 SER A O 1
ATOM 717 N N . VAL A 1 89 ? -4.883 -9.389 9.790 1.00 86.75 89 VAL A N 1
ATOM 718 C CA . VAL A 1 89 ? -4.875 -10.794 10.249 1.00 86.75 89 VAL A CA 1
ATOM 719 C C . VAL A 1 89 ? -5.254 -11.810 9.168 1.00 86.75 89 VAL A C 1
ATOM 721 O O . VAL A 1 89 ? -5.165 -13.010 9.413 1.00 86.75 89 VAL A O 1
ATOM 724 N N . GLY A 1 90 ? -5.654 -11.358 7.977 1.00 84.31 90 GLY A N 1
ATOM 725 C CA . GLY A 1 90 ? -5.989 -12.220 6.843 1.00 84.31 90 GLY A CA 1
ATOM 726 C C . GLY A 1 90 ? -4.839 -12.429 5.852 1.00 84.31 90 GLY A C 1
ATOM 727 O O . GLY A 1 90 ? -3.708 -11.983 6.053 1.00 84.31 90 GLY A O 1
ATOM 728 N N . ALA A 1 91 ? -5.150 -13.084 4.728 1.00 83.50 91 ALA A N 1
ATOM 729 C CA . ALA A 1 91 ? -4.203 -13.320 3.632 1.00 83.50 91 ALA A CA 1
ATOM 730 C C . ALA A 1 91 ? -3.648 -12.015 3.019 1.00 83.50 91 ALA A C 1
ATOM 732 O O . ALA A 1 91 ? -2.541 -12.008 2.477 1.00 83.50 91 ALA A O 1
ATOM 733 N N . GLY A 1 92 ? -4.381 -10.902 3.160 1.00 85.88 92 GLY A N 1
ATOM 734 C CA . GLY A 1 92 ? -3.975 -9.588 2.668 1.00 85.88 92 GLY A CA 1
ATOM 735 C C . GLY A 1 92 ? -2.761 -8.979 3.375 1.00 85.88 92 GLY A C 1
ATOM 736 O O . GLY A 1 92 ? -2.105 -8.109 2.808 1.00 85.88 92 GLY A O 1
ATOM 737 N N . LYS A 1 93 ? -2.394 -9.479 4.563 1.00 89.69 93 LYS A N 1
ATOM 738 C CA . LYS A 1 93 ? -1.285 -8.954 5.376 1.00 89.69 93 LYS A CA 1
ATOM 739 C C . LYS A 1 93 ? 0.023 -8.815 4.612 1.00 89.69 93 LYS A C 1
ATOM 741 O O . LYS A 1 93 ? 0.676 -7.779 4.688 1.00 89.69 93 LYS A O 1
ATOM 746 N N . SER A 1 94 ? 0.409 -9.841 3.857 1.00 88.69 94 SER A N 1
ATOM 747 C CA . SER A 1 94 ? 1.687 -9.825 3.133 1.00 88.69 94 SER A CA 1
ATOM 748 C C . SER A 1 94 ? 1.769 -8.706 2.086 1.00 88.69 94 SER A C 1
ATOM 750 O O . SER A 1 94 ? 2.847 -8.168 1.860 1.00 88.69 94 SER A O 1
ATOM 752 N N . TYR A 1 95 ? 0.638 -8.319 1.493 1.00 90.44 95 TYR A N 1
ATOM 753 C CA . TYR A 1 95 ? 0.559 -7.249 0.498 1.00 90.44 95 TYR A CA 1
ATOM 754 C C . TYR A 1 95 ? 0.578 -5.849 1.115 1.00 90.44 95 TYR A C 1
ATOM 756 O O . TYR A 1 95 ? 0.849 -4.893 0.402 1.00 90.44 95 TYR A O 1
ATOM 764 N N . PHE A 1 96 ? 0.293 -5.726 2.413 1.00 87.88 96 PHE A N 1
ATOM 765 C CA . PHE A 1 96 ? 0.373 -4.468 3.161 1.00 87.88 96 PHE A CA 1
ATOM 766 C C . PHE A 1 96 ? 1.744 -4.246 3.804 1.0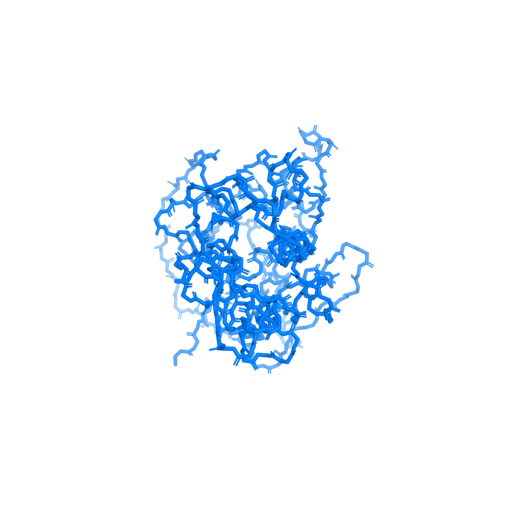0 87.88 96 PHE A C 1
ATOM 768 O O . PHE A 1 96 ? 2.164 -3.105 3.970 1.00 87.88 96 PHE A O 1
ATOM 775 N N . LEU A 1 97 ? 2.451 -5.333 4.136 1.00 84.50 97 LEU A N 1
ATOM 776 C CA . LEU A 1 97 ? 3.848 -5.265 4.572 1.00 84.50 97 LEU A CA 1
ATOM 777 C C . LEU A 1 97 ? 4.782 -4.854 3.430 1.00 84.50 97 LEU A C 1
ATOM 779 O O . LEU A 1 97 ? 5.788 -4.197 3.672 1.00 84.50 97 LEU A O 1
ATOM 783 N N . VAL A 1 98 ? 4.439 -5.216 2.191 1.00 83.81 98 VAL A N 1
ATOM 784 C CA . VAL A 1 98 ? 5.087 -4.664 1.001 1.00 83.81 98 VAL A CA 1
ATOM 785 C C . VAL A 1 98 ? 4.450 -3.318 0.687 1.00 83.81 98 VAL A C 1
ATOM 787 O O . VAL A 1 98 ? 3.232 -3.200 0.590 1.00 83.81 98 VAL A O 1
ATOM 790 N N . GLY A 1 99 ? 5.276 -2.296 0.486 1.00 73.00 99 GLY A N 1
ATOM 791 C CA . GLY A 1 99 ? 4.791 -0.992 0.055 1.00 73.00 99 GLY A CA 1
ATOM 792 C C . GLY A 1 99 ? 4.100 -0.185 1.154 1.00 73.00 99 GLY A C 1
ATOM 793 O O . GLY A 1 99 ? 3.160 0.557 0.849 1.00 73.00 99 GLY A O 1
ATOM 794 N N . GLY A 1 100 ? 4.558 -0.316 2.405 1.00 73.69 100 GLY A N 1
ATOM 795 C CA . GLY A 1 100 ? 4.093 0.472 3.551 1.00 73.69 100 GLY A CA 1
ATOM 796 C C . GLY A 1 100 ? 4.210 1.995 3.345 1.00 73.69 100 GLY A C 1
ATOM 797 O O . GLY A 1 100 ? 4.645 2.478 2.297 1.00 73.69 100 GLY A O 1
ATOM 798 N N . PRO A 1 101 ? 3.770 2.827 4.294 1.00 68.94 101 PRO A N 1
ATOM 799 C CA . PRO A 1 101 ? 4.066 4.252 4.259 1.00 68.94 101 PRO A CA 1
ATOM 800 C C . PRO A 1 101 ? 5.580 4.482 4.207 1.00 68.94 101 PRO A C 1
ATOM 802 O O . PRO A 1 101 ? 6.352 3.775 4.842 1.00 68.94 101 PRO A O 1
ATOM 805 N N . ILE A 1 102 ? 5.986 5.471 3.428 1.00 67.19 102 ILE A N 1
ATOM 806 C CA . ILE A 1 102 ? 7.373 5.899 3.262 1.00 67.19 102 ILE A CA 1
ATOM 807 C C . ILE A 1 102 ? 7.371 7.417 3.383 1.00 67.19 102 ILE A C 1
ATOM 809 O O . ILE A 1 102 ? 6.507 8.087 2.814 1.00 67.19 102 ILE A O 1
ATOM 813 N N . GLU A 1 103 ? 8.305 7.964 4.153 1.00 64.62 103 GLU A N 1
ATOM 814 C CA . GLU A 1 103 ? 8.390 9.413 4.350 1.00 64.62 103 GLU A CA 1
ATOM 815 C C . GLU A 1 103 ? 8.931 10.131 3.117 1.00 64.62 103 GLU A C 1
ATOM 817 O O . GLU A 1 103 ? 8.622 11.301 2.892 1.00 64.62 103 GLU A O 1
ATOM 822 N N . LYS A 1 104 ? 9.770 9.442 2.335 1.00 68.62 104 LYS A N 1
ATOM 823 C CA . LYS A 1 104 ? 10.482 9.950 1.160 1.00 68.62 104 LYS A CA 1
ATOM 824 C C . LYS A 1 104 ? 10.645 8.848 0.122 1.00 68.62 104 LYS A C 1
ATOM 826 O O . LYS A 1 104 ? 10.447 7.669 0.392 1.00 68.62 104 LYS A O 1
ATOM 831 N N . TRP A 1 105 ? 10.935 9.269 -1.097 1.00 70.00 105 TRP A N 1
ATOM 832 C CA . TRP A 1 105 ? 11.163 8.414 -2.252 1.00 70.00 105 TRP A CA 1
ATOM 833 C C . TRP A 1 105 ? 12.041 9.184 -3.232 1.00 70.00 105 TRP A C 1
ATOM 835 O O . TRP A 1 105 ? 11.635 9.561 -4.330 1.00 70.00 105 TRP A O 1
ATOM 845 N N . ASP A 1 106 ? 13.231 9.525 -2.765 1.00 72.38 106 ASP A N 1
ATOM 846 C CA . ASP A 1 106 ? 14.291 10.105 -3.576 1.00 72.38 106 ASP A CA 1
ATOM 847 C C . ASP A 1 106 ? 15.310 9.019 -3.961 1.00 72.38 106 ASP A C 1
ATOM 849 O O . ASP A 1 106 ? 15.155 7.841 -3.631 1.00 72.38 106 ASP A O 1
ATOM 853 N N . ILE A 1 107 ? 16.337 9.399 -4.723 1.00 75.56 107 ILE A N 1
ATOM 854 C CA . ILE A 1 107 ? 17.358 8.467 -5.203 1.00 75.56 107 ILE A CA 1
ATOM 855 C C . ILE A 1 107 ? 18.079 7.785 -4.042 1.00 75.56 107 ILE A C 1
ATOM 857 O O . ILE A 1 107 ? 18.373 6.600 -4.150 1.00 75.56 107 ILE A O 1
ATOM 861 N N . ASP A 1 108 ? 18.319 8.486 -2.935 1.00 79.94 108 ASP A N 1
ATOM 862 C CA . ASP A 1 108 ? 19.044 7.933 -1.798 1.00 79.94 108 ASP A CA 1
ATOM 863 C C . ASP A 1 108 ? 18.151 6.961 -1.021 1.00 79.94 108 ASP A C 1
ATOM 865 O O . ASP A 1 108 ? 18.579 5.840 -0.733 1.00 79.94 108 ASP A O 1
ATOM 869 N N . THR A 1 109 ? 16.877 7.307 -0.806 1.00 78.88 109 THR A N 1
ATOM 870 C CA . THR A 1 109 ? 15.895 6.380 -0.231 1.00 78.88 109 THR A CA 1
ATOM 871 C C . THR A 1 109 ? 15.778 5.104 -1.072 1.00 78.88 109 THR A C 1
ATOM 873 O O . THR A 1 109 ? 15.841 3.999 -0.529 1.00 78.88 109 THR A O 1
ATOM 876 N N . ILE A 1 110 ? 15.669 5.221 -2.403 1.00 80.06 110 ILE A N 1
ATOM 877 C CA . ILE A 1 110 ? 15.550 4.052 -3.292 1.00 80.06 110 ILE A CA 1
ATOM 878 C C . ILE A 1 110 ? 16.824 3.204 -3.286 1.00 80.06 110 ILE A C 1
ATOM 880 O O . ILE A 1 110 ? 16.749 1.973 -3.262 1.00 80.06 110 ILE A O 1
ATOM 884 N N . LEU A 1 111 ? 17.994 3.846 -3.320 1.00 82.19 111 LEU A N 1
ATOM 885 C CA . LEU A 1 111 ? 19.276 3.150 -3.367 1.00 82.19 111 LEU A CA 1
ATOM 886 C C . LEU A 1 111 ? 19.618 2.442 -2.054 1.00 82.19 111 LEU A C 1
ATOM 888 O O . LEU A 1 111 ? 20.281 1.399 -2.114 1.00 82.19 111 LEU A O 1
ATOM 892 N N . TYR A 1 112 ? 19.204 2.987 -0.904 1.00 83.88 112 TYR A N 1
ATOM 893 C CA . TYR A 1 112 ? 19.790 2.601 0.383 1.00 83.88 112 TYR A CA 1
ATOM 894 C C . TYR A 1 112 ? 18.809 2.342 1.528 1.00 83.88 112 TYR A C 1
ATOM 896 O O . TYR A 1 112 ? 19.147 1.554 2.407 1.00 83.88 112 TYR A O 1
ATOM 904 N N . GLU A 1 113 ? 17.631 2.965 1.553 1.00 82.19 113 GLU A N 1
ATOM 905 C CA . GLU A 1 113 ? 16.751 2.915 2.735 1.00 82.19 113 GLU A CA 1
ATOM 906 C C . GLU A 1 113 ? 15.617 1.899 2.598 1.00 82.19 113 GLU A C 1
ATOM 908 O O . GLU A 1 113 ? 15.215 1.283 3.583 1.00 82.19 113 GLU A O 1
ATOM 913 N N . ILE A 1 114 ? 15.107 1.685 1.382 1.00 80.00 114 ILE A N 1
ATOM 914 C CA . ILE A 1 114 ? 14.037 0.705 1.169 1.00 80.00 114 ILE A CA 1
ATOM 915 C C . ILE A 1 114 ? 14.586 -0.701 1.449 1.00 80.00 114 ILE A C 1
ATOM 917 O O . ILE A 1 114 ? 15.680 -1.028 0.979 1.00 80.00 114 ILE A O 1
ATOM 921 N N . PRO A 1 115 ? 13.850 -1.563 2.169 1.00 77.50 115 PRO A N 1
ATOM 922 C CA . PRO A 1 115 ? 14.386 -2.843 2.619 1.00 77.50 115 PRO A CA 1
ATOM 923 C C . PRO A 1 115 ? 14.464 -3.913 1.521 1.00 77.50 115 PRO A C 1
ATOM 925 O O . PRO A 1 115 ? 15.371 -4.745 1.556 1.00 77.50 115 PRO A O 1
ATOM 928 N N . THR A 1 116 ? 13.545 -3.926 0.548 1.00 86.44 116 THR A N 1
ATOM 929 C CA . THR A 1 116 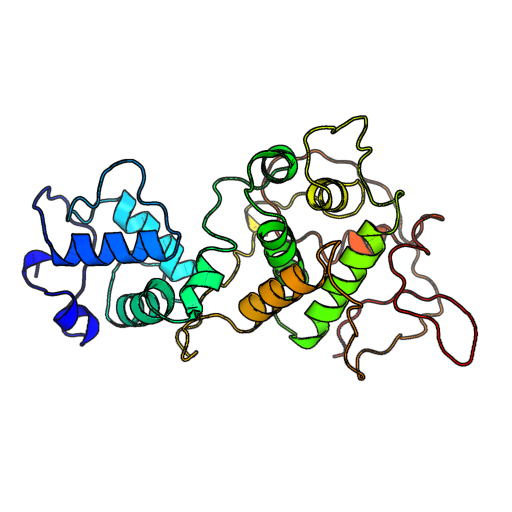? 13.432 -5.037 -0.416 1.00 86.44 116 THR A CA 1
ATOM 930 C C . THR A 1 116 ? 13.223 -4.578 -1.861 1.00 86.44 116 THR A C 1
ATOM 932 O O . THR A 1 116 ? 12.868 -3.432 -2.135 1.00 86.44 116 THR A O 1
ATOM 935 N N . ASP A 1 117 ? 13.623 -5.414 -2.830 1.00 88.50 117 ASP A N 1
ATOM 936 C CA . ASP A 1 117 ? 13.548 -5.071 -4.263 1.00 88.50 117 ASP A CA 1
ATOM 937 C C . ASP A 1 117 ? 12.103 -5.203 -4.754 1.00 88.50 117 ASP A C 1
ATOM 939 O O . ASP A 1 117 ? 11.651 -4.397 -5.566 1.00 88.50 117 ASP A O 1
ATOM 943 N N . ASP A 1 118 ? 11.358 -6.177 -4.219 1.00 88.12 118 ASP A N 1
ATOM 944 C CA . ASP A 1 118 ? 9.947 -6.368 -4.541 1.00 88.12 118 ASP A CA 1
ATOM 945 C C . ASP A 1 118 ? 9.119 -5.142 -4.151 1.00 88.12 118 ASP A C 1
ATOM 947 O O . ASP A 1 118 ? 8.244 -4.756 -4.914 1.00 88.12 118 ASP A O 1
ATOM 951 N N . GLU A 1 119 ? 9.437 -4.451 -3.056 1.00 86.31 119 GLU A N 1
ATOM 952 C CA . GLU A 1 119 ? 8.773 -3.199 -2.692 1.00 86.31 119 GLU A CA 1
ATOM 953 C C . GLU A 1 119 ? 8.947 -2.103 -3.753 1.00 86.31 119 GLU A C 1
ATOM 955 O O . GLU A 1 119 ? 7.971 -1.461 -4.151 1.00 86.31 119 GLU A O 1
ATOM 960 N N . ILE A 1 120 ? 10.171 -1.916 -4.251 1.00 84.94 120 ILE A N 1
ATOM 961 C CA . ILE A 1 120 ? 10.478 -0.922 -5.289 1.00 84.94 120 ILE A CA 1
ATOM 962 C C . ILE A 1 120 ? 9.729 -1.250 -6.573 1.00 84.94 120 ILE A C 1
ATOM 964 O O . ILE A 1 120 ? 9.041 -0.401 -7.143 1.00 84.94 120 ILE A O 1
ATOM 968 N N . LEU A 1 121 ? 9.830 -2.501 -7.008 1.00 87.94 121 LEU A N 1
ATOM 969 C CA . LEU A 1 121 ? 9.231 -2.954 -8.254 1.00 87.94 121 LEU A CA 1
ATOM 970 C C . LEU A 1 121 ? 7.705 -2.922 -8.196 1.00 87.94 121 LEU A C 1
ATOM 972 O O . LEU A 1 121 ? 7.087 -2.474 -9.156 1.00 87.94 121 LEU A O 1
ATOM 976 N N . SER A 1 122 ? 7.100 -3.315 -7.071 1.00 89.12 122 SER A N 1
ATOM 977 C CA . SER A 1 122 ? 5.641 -3.291 -6.887 1.00 89.12 122 SER A CA 1
ATOM 978 C C . SER A 1 122 ? 5.094 -1.881 -7.069 1.00 89.12 122 SER A C 1
ATOM 980 O O . SER A 1 122 ? 4.134 -1.665 -7.807 1.00 89.12 122 SER A O 1
ATOM 982 N N . ARG A 1 123 ? 5.743 -0.894 -6.438 1.00 84.81 123 ARG A N 1
ATOM 983 C CA . ARG A 1 123 ? 5.337 0.513 -6.528 1.00 84.81 123 ARG A CA 1
ATOM 984 C C . ARG A 1 123 ? 5.483 1.055 -7.935 1.00 84.81 123 ARG A C 1
ATOM 986 O O . ARG A 1 123 ? 4.594 1.767 -8.386 1.00 84.81 123 ARG A O 1
ATOM 993 N N . ILE A 1 124 ? 6.558 0.704 -8.634 1.00 81.06 124 ILE A N 1
ATOM 994 C CA . ILE A 1 124 ? 6.768 1.139 -10.016 1.00 81.06 124 ILE A CA 1
ATOM 995 C C . ILE A 1 124 ? 5.726 0.514 -10.935 1.00 81.06 124 ILE A C 1
ATOM 997 O O . ILE A 1 124 ? 5.051 1.245 -11.647 1.00 81.06 124 ILE A O 1
ATOM 1001 N N . ILE A 1 125 ? 5.541 -0.807 -10.885 1.00 82.56 125 ILE A N 1
ATOM 1002 C CA . ILE A 1 125 ? 4.569 -1.507 -11.735 1.00 82.56 125 ILE A CA 1
ATOM 1003 C C . ILE A 1 125 ? 3.170 -0.917 -11.543 1.00 82.56 125 ILE A C 1
ATOM 1005 O O . ILE A 1 125 ? 2.507 -0.591 -12.524 1.00 82.56 125 ILE A O 1
ATOM 1009 N N . TRP A 1 126 ? 2.757 -0.709 -10.291 1.00 83.88 126 TRP A N 1
ATOM 1010 C CA . TRP A 1 126 ? 1.471 -0.096 -9.970 1.00 83.88 126 TRP A CA 1
ATOM 1011 C C . TRP A 1 126 ? 1.380 1.371 -10.426 1.00 83.88 126 TRP A C 1
ATOM 1013 O O . TRP A 1 126 ? 0.375 1.801 -10.983 1.00 83.88 126 TRP A O 1
ATOM 1023 N N . THR A 1 127 ? 2.432 2.165 -10.219 1.00 75.88 127 THR A N 1
ATOM 1024 C CA . THR A 1 127 ? 2.419 3.596 -10.576 1.00 75.88 127 THR A CA 1
ATOM 1025 C C . THR A 1 127 ? 2.311 3.796 -12.084 1.00 75.88 127 THR A C 1
ATOM 1027 O O . THR A 1 127 ? 1.568 4.669 -12.540 1.00 75.88 127 THR A O 1
ATOM 1030 N N . GLU A 1 128 ? 3.031 2.978 -12.846 1.00 74.06 128 GLU A N 1
ATOM 1031 C CA . GLU A 1 128 ? 3.012 2.970 -14.307 1.00 74.06 128 GLU A CA 1
ATOM 1032 C C . GLU A 1 128 ? 1.659 2.492 -14.852 1.00 74.06 128 GLU A C 1
ATOM 1034 O O . GLU A 1 128 ? 1.146 3.066 -15.812 1.00 74.06 128 GLU A O 1
ATOM 1039 N N . GLU A 1 129 ? 1.051 1.489 -14.210 1.00 74.06 129 GLU A N 1
ATOM 1040 C CA . GLU A 1 129 ? -0.237 0.926 -14.606 1.00 74.06 129 GLU A CA 1
ATOM 1041 C C . GLU A 1 129 ? -1.049 0.444 -13.387 1.00 74.06 129 GLU A C 1
ATOM 1043 O O . GLU A 1 129 ? -0.673 -0.494 -12.686 1.00 74.06 129 GLU A O 1
ATOM 1048 N N . HIS A 1 130 ? -2.194 1.081 -13.142 1.00 72.88 130 HIS A N 1
ATOM 1049 C CA . HIS A 1 130 ? -3.088 0.838 -11.994 1.00 72.88 130 HIS A CA 1
ATOM 1050 C C . HIS A 1 130 ? -4.565 0.735 -12.402 1.00 72.88 130 HIS A C 1
ATOM 1052 O O . HIS A 1 130 ? -5.443 0.762 -11.543 1.00 72.88 130 HIS A O 1
ATOM 1058 N N . GLY A 1 131 ? -4.860 0.683 -13.703 1.00 70.44 131 GLY A N 1
ATOM 1059 C CA . GLY A 1 131 ? -6.222 0.594 -14.231 1.00 70.44 131 GLY A CA 1
ATOM 1060 C C . GLY A 1 131 ? -6.457 -0.598 -15.155 1.00 70.44 131 GLY A C 1
ATOM 1061 O O . GLY A 1 131 ? -7.609 -0.900 -15.458 1.00 70.44 131 GLY A O 1
ATOM 1062 N N . ILE A 1 132 ? -5.397 -1.267 -15.618 1.00 71.25 132 ILE A N 1
ATOM 1063 C CA . ILE A 1 132 ? -5.474 -2.372 -16.576 1.00 71.25 132 ILE A CA 1
ATOM 1064 C C . ILE A 1 132 ? -4.580 -3.523 -16.103 1.00 71.25 132 ILE A C 1
ATOM 1066 O O . ILE A 1 132 ? -3.356 -3.446 -16.160 1.00 71.25 132 ILE A O 1
ATOM 1070 N N . TYR A 1 133 ? -5.209 -4.615 -15.663 1.00 74.88 133 TYR A N 1
ATOM 1071 C CA . TYR A 1 133 ? -4.550 -5.715 -14.953 1.00 74.88 133 TYR A CA 1
ATOM 1072 C C . TYR A 1 133 ? -3.431 -6.341 -15.793 1.00 74.88 133 TYR A C 1
ATOM 1074 O O . TYR A 1 133 ? -2.269 -6.320 -15.400 1.00 74.88 133 TYR A O 1
ATOM 1082 N N . ASP A 1 134 ? -3.750 -6.797 -17.003 1.00 67.38 134 ASP A N 1
ATOM 1083 C CA . ASP A 1 134 ? -2.784 -7.473 -17.874 1.00 67.38 134 ASP A CA 1
ATOM 1084 C C . ASP A 1 134 ? -1.682 -6.530 -18.406 1.00 67.38 134 ASP A C 1
ATOM 1086 O O . ASP A 1 134 ? -0.578 -6.974 -18.730 1.00 67.38 134 ASP A O 1
ATOM 1090 N N . ALA A 1 135 ? -1.929 -5.215 -18.462 1.00 65.56 135 ALA A N 1
ATOM 1091 C CA . ALA A 1 135 ? -0.924 -4.244 -18.901 1.00 65.56 135 ALA A CA 1
ATOM 1092 C C . ALA A 1 135 ? 0.215 -4.075 -17.876 1.00 65.56 135 ALA A C 1
ATOM 1094 O O . ALA A 1 135 ? 1.345 -3.764 -18.260 1.00 65.56 135 ALA A O 1
ATOM 1095 N N . GLN A 1 136 ? -0.017 -4.386 -16.595 1.00 75.62 136 GLN A N 1
ATOM 1096 C CA . GLN A 1 136 ? 1.047 -4.424 -15.585 1.00 75.62 136 GLN A CA 1
ATOM 1097 C C . GLN A 1 136 ? 2.119 -5.471 -15.917 1.00 75.62 136 GLN A C 1
ATOM 1099 O O . GLN A 1 136 ? 3.307 -5.245 -15.674 1.00 75.62 136 GLN A O 1
ATOM 1104 N N . THR A 1 137 ? 1.736 -6.596 -16.535 1.00 73.44 137 THR A N 1
ATOM 1105 C CA . THR A 1 137 ? 2.688 -7.627 -16.975 1.00 73.44 137 THR A CA 1
ATOM 1106 C C . THR A 1 137 ? 3.656 -7.074 -18.020 1.00 73.44 137 THR A C 1
ATOM 1108 O O . THR A 1 137 ? 4.828 -7.453 -18.056 1.00 73.44 137 THR A O 1
ATOM 1111 N N . ALA A 1 138 ? 3.190 -6.135 -18.843 1.00 65.56 138 ALA A N 1
ATOM 1112 C CA . ALA A 1 138 ? 4.009 -5.470 -19.841 1.00 65.56 138 ALA A CA 1
ATOM 1113 C C . ALA A 1 138 ? 5.064 -4.559 -19.175 1.00 65.56 138 ALA A C 1
ATOM 1115 O O . ALA A 1 138 ? 6.260 -4.671 -19.455 1.00 65.56 138 ALA A O 1
ATOM 1116 N N . VAL A 1 139 ? 4.652 -3.752 -18.188 1.00 73.69 139 VAL A N 1
ATOM 1117 C CA . VAL A 1 139 ? 5.569 -2.929 -17.374 1.00 73.69 139 VAL A CA 1
ATOM 1118 C C . VAL A 1 139 ? 6.641 -3.789 -16.697 1.00 73.69 139 VAL A C 1
ATOM 1120 O O . VAL A 1 139 ? 7.836 -3.499 -16.795 1.00 73.69 139 VAL A O 1
ATOM 1123 N N . ALA A 1 140 ? 6.231 -4.889 -16.061 1.00 78.94 140 ALA A N 1
ATOM 1124 C CA . ALA A 1 140 ? 7.144 -5.827 -15.415 1.00 78.94 140 ALA A CA 1
ATOM 1125 C C . ALA A 1 140 ? 8.155 -6.429 -16.409 1.00 78.94 140 ALA A C 1
ATOM 1127 O O . ALA A 1 140 ? 9.340 -6.571 -16.094 1.00 78.94 140 ALA A O 1
ATOM 1128 N N . LYS A 1 141 ? 7.725 -6.722 -17.644 1.00 71.69 141 LYS A N 1
ATOM 1129 C CA . LYS A 1 141 ? 8.618 -7.218 -18.697 1.00 71.69 141 LYS A CA 1
ATOM 1130 C C . LYS A 1 141 ? 9.668 -6.185 -19.103 1.00 71.69 141 LYS A C 1
ATOM 1132 O O . LYS A 1 141 ? 10.838 -6.537 -19.242 1.00 71.69 141 LYS A O 1
ATOM 1137 N N . VAL A 1 142 ? 9.284 -4.917 -19.238 1.00 71.12 142 VAL A N 1
ATOM 1138 C CA . VAL A 1 142 ? 10.223 -3.823 -19.539 1.00 71.12 142 VAL A CA 1
ATOM 1139 C C . VAL A 1 142 ? 11.264 -3.671 -18.434 1.00 71.12 142 VAL A C 1
ATOM 1141 O O . VAL A 1 142 ? 12.454 -3.580 -18.730 1.00 71.12 142 VAL A O 1
ATOM 1144 N N . LEU A 1 143 ? 10.851 -3.718 -17.165 1.00 78.44 143 LEU A N 1
ATOM 1145 C CA . LEU A 1 143 ? 11.775 -3.720 -16.027 1.00 78.44 143 LEU A CA 1
ATOM 1146 C C . LEU A 1 143 ? 12.772 -4.886 -16.110 1.00 78.44 143 LEU A C 1
ATOM 1148 O O . LEU A 1 143 ? 13.979 -4.673 -15.993 1.00 78.44 143 LEU A O 1
ATOM 1152 N N . GLN A 1 144 ? 12.292 -6.100 -16.394 1.00 77.44 144 GLN A N 1
ATOM 1153 C CA . GLN A 1 144 ? 13.144 -7.280 -16.578 1.00 77.44 144 GLN A CA 1
ATOM 1154 C C . GLN A 1 144 ? 14.151 -7.110 -17.730 1.00 77.44 144 GLN A C 1
ATOM 1156 O O . GLN A 1 144 ? 15.302 -7.529 -17.608 1.00 77.44 144 GLN A O 1
ATOM 1161 N N . ASN A 1 145 ? 13.755 -6.483 -18.837 1.00 70.25 145 ASN A N 1
ATOM 1162 C CA . ASN A 1 145 ? 14.652 -6.229 -19.966 1.00 70.25 145 ASN A CA 1
ATOM 1163 C C . ASN A 1 145 ? 15.730 -5.195 -19.623 1.00 70.25 145 ASN A C 1
ATOM 1165 O O . ASN A 1 145 ? 16.904 -5.408 -19.918 1.00 70.25 145 ASN A O 1
ATOM 1169 N N . ARG A 1 146 ? 15.352 -4.109 -18.939 1.00 76.38 146 ARG A N 1
ATOM 1170 C CA . ARG A 1 146 ? 16.283 -3.081 -18.444 1.00 76.38 146 ARG A CA 1
ATOM 1171 C C . ARG A 1 146 ? 17.304 -3.668 -17.472 1.00 76.38 146 ARG A C 1
ATOM 1173 O O . ARG A 1 146 ? 18.492 -3.387 -17.579 1.00 76.38 146 ARG A O 1
ATOM 1180 N N . PHE A 1 147 ? 16.866 -4.565 -16.593 1.00 80.62 147 PHE A N 1
ATOM 1181 C CA . PHE A 1 147 ? 17.756 -5.310 -15.702 1.00 80.62 147 PHE A CA 1
ATOM 1182 C C . PHE A 1 147 ? 18.787 -6.169 -16.450 1.00 80.62 147 PHE A C 1
ATOM 1184 O O . PHE A 1 147 ? 19.913 -6.350 -15.992 1.00 80.62 147 PHE A O 1
ATOM 1191 N N . ARG A 1 148 ? 18.435 -6.701 -17.622 1.00 75.06 148 ARG A N 1
ATOM 1192 C CA . ARG A 1 148 ? 19.349 -7.508 -18.448 1.00 75.06 148 ARG A CA 1
ATOM 1193 C C . ARG A 1 148 ? 20.261 -6.661 -19.336 1.00 75.06 148 ARG A C 1
ATOM 1195 O O . ARG A 1 148 ? 21.195 -7.205 -19.920 1.00 75.06 148 ARG A O 1
ATOM 1202 N N . ASN A 1 149 ? 20.016 -5.354 -19.431 1.00 71.69 149 ASN A N 1
ATOM 1203 C CA . ASN A 1 149 ? 20.771 -4.440 -20.276 1.00 71.69 149 ASN A CA 1
ATOM 1204 C C . ASN A 1 149 ? 21.614 -3.464 -19.428 1.00 71.69 149 ASN A C 1
ATOM 1206 O O . ASN A 1 149 ? 21.056 -2.557 -18.805 1.00 71.69 149 ASN A O 1
ATOM 1210 N N . PRO A 1 150 ? 22.956 -3.584 -19.424 1.00 77.19 150 PRO A N 1
ATOM 1211 C CA . PRO A 1 150 ? 23.825 -2.707 -18.637 1.00 77.19 150 PRO A CA 1
ATOM 1212 C C . PRO A 1 150 ? 23.695 -1.212 -18.963 1.00 77.19 150 PRO A C 1
ATOM 1214 O O . PRO A 1 150 ? 23.976 -0.380 -18.107 1.00 77.19 150 PRO A O 1
ATOM 1217 N N . SER A 1 151 ? 23.244 -0.835 -20.167 1.00 72.31 151 SER A N 1
ATOM 1218 C CA . SER A 1 151 ? 23.020 0.575 -20.529 1.00 72.31 151 SER A CA 1
ATOM 1219 C C . SER A 1 151 ? 21.840 1.217 -19.788 1.00 72.31 151 SER A C 1
ATOM 1221 O O . SER A 1 151 ? 21.698 2.437 -19.812 1.00 72.31 151 SER A O 1
ATOM 1223 N N . PHE A 1 152 ? 21.009 0.409 -19.127 1.00 71.44 152 PHE A N 1
ATOM 1224 C CA . PHE A 1 152 ? 19.838 0.830 -18.355 1.00 71.44 152 PHE A CA 1
ATOM 1225 C C . PHE A 1 152 ? 20.078 0.740 -16.845 1.00 71.44 152 PHE A C 1
ATOM 1227 O O . PHE A 1 152 ? 19.132 0.707 -16.063 1.00 71.44 152 PHE A O 1
ATOM 1234 N N . GLN A 1 153 ? 21.346 0.679 -16.436 1.00 79.25 153 GLN A N 1
ATOM 1235 C CA . GLN A 1 153 ? 21.760 0.504 -15.051 1.00 79.25 153 GLN A CA 1
ATOM 1236 C C . GLN A 1 153 ? 22.805 1.542 -14.660 1.00 79.25 153 GLN A C 1
ATOM 1238 O O . GLN A 1 153 ? 23.706 1.882 -15.429 1.00 79.25 153 GLN A O 1
ATOM 1243 N N . LEU A 1 154 ? 22.711 2.025 -13.425 1.00 83.94 154 LEU A N 1
ATOM 1244 C CA . LEU A 1 154 ? 23.822 2.712 -12.783 1.00 83.94 154 LEU A CA 1
ATOM 1245 C C . LEU A 1 154 ? 25.004 1.747 -12.604 1.00 83.94 154 LEU A C 1
ATOM 1247 O O . LEU A 1 154 ? 24.823 0.575 -12.278 1.00 83.94 154 LEU A O 1
ATOM 1251 N N . SER A 1 155 ? 26.229 2.253 -12.783 1.00 86.25 155 SER A N 1
ATOM 1252 C CA . SER A 1 155 ? 27.435 1.440 -12.597 1.00 86.25 155 SER A CA 1
ATOM 1253 C C . SER A 1 155 ? 27.580 0.995 -11.141 1.00 86.25 155 SER A C 1
ATOM 1255 O O . SER A 1 155 ? 27.615 1.825 -10.227 1.00 86.25 155 SER A O 1
ATOM 1257 N N . LYS A 1 156 ? 27.747 -0.316 -10.944 1.00 88.88 156 LYS A N 1
ATOM 1258 C CA . LYS A 1 156 ? 28.031 -0.924 -9.641 1.00 88.88 156 LYS A CA 1
ATOM 1259 C C . LYS A 1 156 ? 29.331 -0.394 -9.026 1.00 88.88 156 LYS A C 1
ATOM 1261 O O . LYS A 1 156 ? 29.413 -0.303 -7.809 1.00 88.88 156 LYS A O 1
ATOM 1266 N N . ASP A 1 157 ? 30.294 0.041 -9.837 1.00 90.88 157 ASP A N 1
ATOM 1267 C CA . ASP A 1 157 ? 31.551 0.620 -9.344 1.00 90.88 157 ASP A CA 1
ATOM 1268 C C . ASP A 1 157 ? 31.321 1.957 -8.629 1.00 90.88 157 ASP A C 1
ATOM 1270 O O . ASP A 1 157 ? 31.983 2.270 -7.642 1.00 90.88 157 ASP A O 1
ATOM 1274 N N . LYS A 1 158 ? 30.352 2.746 -9.111 1.00 88.56 158 LYS A N 1
ATOM 1275 C CA . LYS A 1 158 ? 29.967 4.020 -8.491 1.00 88.56 158 LYS A CA 1
ATOM 1276 C C . LYS A 1 158 ? 29.033 3.820 -7.292 1.00 88.56 158 LYS A C 1
ATOM 1278 O O . LYS A 1 158 ? 29.031 4.644 -6.383 1.00 88.56 158 LYS A O 1
ATOM 1283 N N . TYR A 1 159 ? 28.260 2.733 -7.290 1.00 88.81 159 TYR A N 1
ATOM 1284 C CA . TYR A 1 159 ? 27.240 2.420 -6.285 1.00 88.81 159 TYR A CA 1
ATOM 1285 C C . TYR A 1 159 ? 27.416 0.990 -5.732 1.00 88.81 159 TYR A C 1
ATOM 1287 O O . TYR A 1 159 ? 26.544 0.132 -5.911 1.00 88.81 159 TYR A O 1
ATOM 1295 N N . PRO A 1 160 ? 28.546 0.694 -5.061 1.00 87.69 160 PRO A N 1
ATOM 1296 C CA . PRO A 1 160 ? 28.926 -0.680 -4.717 1.00 87.69 160 PRO A CA 1
ATOM 1297 C C . PRO A 1 160 ? 27.968 -1.350 -3.725 1.00 87.69 160 PRO A C 1
ATOM 1299 O O . PRO A 1 160 ? 27.730 -2.555 -3.813 1.00 87.69 160 PRO A O 1
ATOM 1302 N N . ASN A 1 161 ? 27.363 -0.567 -2.828 1.00 87.88 161 ASN A N 1
ATOM 1303 C CA . ASN A 1 161 ? 26.487 -1.070 -1.767 1.00 87.88 161 ASN A CA 1
ATOM 1304 C C . ASN A 1 161 ? 25.009 -1.169 -2.177 1.00 87.88 161 ASN A C 1
ATOM 1306 O O . ASN A 1 161 ? 24.212 -1.747 -1.445 1.00 87.88 161 ASN A O 1
ATOM 1310 N N . SER A 1 162 ? 24.623 -0.627 -3.335 1.00 87.19 162 SER A N 1
ATOM 1311 C CA . SER A 1 162 ? 23.223 -0.617 -3.774 1.00 87.19 162 SER A CA 1
ATOM 1312 C C . SER A 1 162 ? 22.795 -1.978 -4.313 1.00 87.19 162 SER A C 1
ATOM 1314 O O . SER A 1 162 ? 23.573 -2.663 -4.979 1.00 87.19 162 SER A O 1
ATOM 1316 N N . ARG A 1 163 ? 21.548 -2.380 -4.070 1.00 89.88 163 ARG A N 1
ATOM 1317 C CA . ARG A 1 163 ? 20.969 -3.615 -4.632 1.00 89.88 163 ARG A CA 1
ATOM 1318 C C . ARG A 1 163 ? 20.756 -3.470 -6.143 1.00 89.88 163 ARG A C 1
ATOM 1320 O O . ARG A 1 163 ? 20.769 -2.362 -6.673 1.00 89.88 163 ARG A O 1
ATOM 1327 N N . SER A 1 164 ? 20.575 -4.583 -6.851 1.00 88.25 164 SER A N 1
ATOM 1328 C CA . SER A 1 164 ? 20.581 -4.577 -8.320 1.00 88.25 164 SER A CA 1
ATOM 1329 C C . SER A 1 164 ? 19.396 -3.821 -8.932 1.00 88.25 164 SER A C 1
ATOM 1331 O O . SER A 1 164 ? 19.578 -3.088 -9.899 1.00 88.25 164 SER A O 1
ATOM 1333 N N . TRP A 1 165 ? 18.192 -3.940 -8.365 1.00 89.56 165 TRP A N 1
ATOM 1334 C CA . TRP A 1 165 ? 17.015 -3.234 -8.880 1.00 89.56 165 TRP A CA 1
ATOM 1335 C C . TRP A 1 165 ? 17.032 -1.718 -8.659 1.00 89.56 165 TRP A C 1
ATOM 1337 O O . TRP A 1 165 ? 16.726 -1.005 -9.615 1.00 89.56 165 TRP A O 1
ATOM 1347 N N . PRO A 1 166 ? 17.458 -1.186 -7.498 1.00 88.56 166 PRO A N 1
ATOM 1348 C CA . PRO A 1 166 ? 17.706 0.244 -7.351 1.00 88.56 166 PRO A CA 1
ATOM 1349 C C . PRO A 1 166 ? 18.617 0.836 -8.434 1.00 88.56 166 PRO A C 1
ATOM 1351 O O . PRO A 1 166 ? 18.352 1.931 -8.921 1.00 88.56 166 PRO A O 1
ATOM 1354 N N . LEU A 1 167 ? 19.646 0.103 -8.881 1.00 87.69 167 LEU A N 1
ATOM 1355 C CA . LEU A 1 167 ? 20.530 0.566 -9.960 1.00 87.69 167 LEU A CA 1
ATOM 1356 C C . LEU A 1 167 ? 19.807 0.708 -11.302 1.00 87.69 167 LEU A C 1
ATOM 1358 O O . LEU A 1 167 ? 20.170 1.585 -12.082 1.00 87.69 167 LEU A O 1
ATOM 1362 N N . VAL A 1 168 ? 18.807 -0.137 -11.571 1.00 83.44 168 VAL A N 1
ATOM 1363 C CA . VAL A 1 168 ? 17.945 -0.022 -12.756 1.00 83.44 168 VAL A CA 1
ATOM 1364 C C . VAL A 1 168 ? 17.008 1.169 -12.597 1.00 83.44 168 VAL A C 1
ATOM 1366 O O . VAL A 1 168 ? 16.931 2.024 -13.466 1.00 83.44 168 VAL A O 1
ATOM 1369 N N . VAL A 1 169 ? 16.303 1.251 -11.471 1.00 80.75 169 VAL A N 1
ATOM 1370 C CA . VAL A 1 169 ? 15.262 2.261 -11.232 1.00 80.75 169 VAL A CA 1
ATOM 1371 C C . VAL A 1 169 ? 15.833 3.675 -11.216 1.00 80.75 169 VAL A C 1
ATOM 1373 O O . VAL A 1 169 ? 15.258 4.586 -11.804 1.00 80.75 169 VAL A O 1
ATOM 1376 N N . CYS A 1 170 ? 16.985 3.859 -10.583 1.00 78.38 170 CYS A N 1
ATOM 1377 C CA . CYS A 1 170 ? 17.634 5.158 -10.466 1.00 78.38 170 CYS A CA 1
ATOM 1378 C C . CYS A 1 170 ? 18.515 5.506 -11.676 1.00 78.38 170 CYS A C 1
ATOM 1380 O O . CYS A 1 170 ? 19.166 6.555 -11.673 1.00 78.38 170 CYS A O 1
ATOM 1382 N N . ALA A 1 171 ? 18.579 4.648 -12.701 1.00 74.25 171 ALA A N 1
ATOM 1383 C CA . ALA A 1 171 ? 19.350 4.951 -13.895 1.00 74.25 171 ALA A CA 1
ATOM 1384 C C . ALA A 1 171 ? 18.759 6.162 -14.644 1.00 74.25 171 ALA A C 1
ATOM 1386 O O . ALA A 1 171 ? 17.537 6.354 -14.682 1.00 74.25 171 ALA A O 1
ATOM 1387 N N . PRO A 1 172 ? 19.608 6.986 -15.285 1.00 64.69 172 PRO A N 1
ATOM 1388 C CA . PRO A 1 172 ? 19.137 8.074 -16.126 1.00 64.69 172 PRO A CA 1
ATOM 1389 C C . PRO A 1 172 ? 18.133 7.586 -17.182 1.00 64.69 172 PRO A C 1
ATOM 1391 O O . PRO A 1 172 ? 18.259 6.484 -17.724 1.00 64.69 172 PRO A O 1
ATOM 1394 N N . TYR A 1 173 ? 17.146 8.431 -17.493 1.00 57.59 173 TYR A N 1
ATOM 1395 C CA . TYR A 1 173 ? 16.106 8.186 -18.505 1.00 57.59 173 TYR A CA 1
ATOM 1396 C C . TYR A 1 173 ? 15.095 7.067 -18.186 1.00 57.59 173 TYR A C 1
ATOM 1398 O O . TYR A 1 173 ? 14.305 6.722 -19.066 1.00 57.59 173 TYR A O 1
ATOM 1406 N N . GLN A 1 174 ? 15.095 6.518 -16.962 1.00 63.06 174 GLN A N 1
ATOM 1407 C CA . GLN A 1 174 ? 14.096 5.532 -16.529 1.00 63.06 174 GLN A CA 1
ATOM 1408 C C . GLN A 1 174 ? 12.872 6.203 -15.916 1.00 63.06 174 GLN A C 1
ATOM 1410 O O . GLN A 1 174 ? 11.810 6.222 -16.532 1.00 63.06 174 GLN A O 1
ATOM 1415 N N . TYR A 1 175 ? 13.061 6.782 -14.733 1.00 59.31 175 TYR A N 1
ATOM 1416 C CA . TYR A 1 175 ? 12.042 7.460 -13.947 1.00 59.31 175 TYR A CA 1
ATOM 1417 C C . TYR A 1 175 ? 12.611 8.816 -13.524 1.00 59.31 175 TYR A C 1
ATOM 1419 O O . TYR A 1 175 ? 13.768 8.920 -13.121 1.00 59.31 175 TYR A O 1
ATOM 1427 N N . ALA A 1 176 ? 11.821 9.873 -13.660 1.00 48.47 176 ALA A N 1
ATOM 1428 C CA . ALA A 1 176 ? 12.132 11.196 -13.129 1.00 48.47 176 ALA A CA 1
ATOM 1429 C C . ALA A 1 176 ? 11.325 11.479 -11.845 1.00 48.47 176 ALA A C 1
ATOM 1431 O O . ALA A 1 176 ? 10.392 10.748 -11.500 1.00 48.47 176 ALA A O 1
ATOM 1432 N N . ALA A 1 177 ? 11.708 12.537 -11.132 1.00 43.59 177 ALA A N 1
ATOM 1433 C CA . ALA A 1 177 ? 10.981 13.015 -9.962 1.00 43.59 177 ALA A CA 1
ATOM 1434 C C . ALA A 1 177 ? 9.594 13.541 -10.355 1.00 43.59 177 ALA A C 1
ATOM 1436 O O . ALA A 1 177 ? 9.408 14.058 -11.462 1.00 43.59 177 ALA A O 1
ATOM 1437 N N . ALA A 1 178 ? 8.642 13.437 -9.434 1.00 39.16 178 ALA A N 1
ATOM 1438 C CA . ALA A 1 178 ? 7.324 14.025 -9.582 1.00 39.16 178 ALA A CA 1
ATOM 1439 C C . ALA A 1 178 ? 7.100 15.121 -8.550 1.00 39.16 178 ALA A C 1
ATOM 1441 O O . ALA A 1 178 ? 7.647 15.082 -7.451 1.00 39.16 178 ALA A O 1
ATOM 1442 N N . THR A 1 179 ? 6.278 16.107 -8.900 1.00 43.19 179 THR A N 1
ATOM 1443 C CA . THR A 1 179 ? 5.876 17.129 -7.933 1.00 43.19 179 THR A CA 1
ATOM 1444 C C . THR A 1 179 ? 4.840 16.556 -6.965 1.00 43.19 179 THR A C 1
ATOM 1446 O O . THR A 1 179 ? 4.028 15.704 -7.332 1.00 43.19 179 THR A O 1
ATOM 1449 N N . SER A 1 180 ? 4.820 17.047 -5.724 1.00 49.44 180 SER A N 1
ATOM 1450 C CA . SER A 1 180 ? 3.903 16.574 -4.673 1.00 49.44 180 SER A CA 1
ATOM 1451 C C . SER A 1 180 ? 2.414 16.654 -5.048 1.00 49.44 180 SER A C 1
ATOM 1453 O O . SER A 1 180 ? 1.612 15.879 -4.533 1.00 49.44 180 SER A O 1
ATOM 1455 N N . SER A 1 181 ? 2.024 17.543 -5.969 1.00 47.97 181 SER A N 1
ATOM 1456 C CA . SER A 1 181 ? 0.645 17.661 -6.465 1.00 47.97 181 SER A CA 1
ATOM 1457 C C . SER A 1 181 ? 0.232 16.585 -7.473 1.00 47.97 181 SER A C 1
ATOM 1459 O O . SER A 1 181 ? -0.960 16.364 -7.671 1.00 47.97 181 SER A O 1
ATOM 1461 N N . GLU A 1 182 ? 1.185 15.912 -8.115 1.00 45.62 182 GLU A N 1
ATOM 1462 C CA . GLU A 1 182 ? 0.925 14.878 -9.132 1.00 45.62 182 GLU A CA 1
ATOM 1463 C C . GLU A 1 182 ? 1.035 13.461 -8.538 1.00 45.62 182 GLU A C 1
ATOM 1465 O O . GLU A 1 182 ? 0.877 12.446 -9.233 1.00 45.62 182 GLU A O 1
ATOM 1470 N N . ALA A 1 183 ? 1.222 13.410 -7.212 1.00 48.56 183 ALA A N 1
ATOM 1471 C CA . ALA A 1 183 ? 1.538 12.225 -6.455 1.00 48.56 183 ALA A CA 1
ATOM 1472 C C . ALA A 1 183 ? 0.353 11.283 -6.125 1.00 48.56 183 ALA A C 1
ATOM 1474 O O . ALA A 1 183 ? -0.338 11.449 -5.125 1.00 48.56 183 ALA A O 1
ATOM 1475 N N . LYS A 1 184 ? 0.123 10.240 -6.943 1.00 56.81 184 LYS A N 1
ATOM 1476 C CA . LYS A 1 184 ? -0.810 9.084 -6.746 1.00 56.81 184 LYS A CA 1
ATOM 1477 C C . LYS A 1 184 ? -0.432 7.950 -5.758 1.00 56.81 184 LYS A C 1
ATOM 1479 O O . LYS A 1 184 ? 0.373 7.082 -6.088 1.00 56.81 184 LYS A O 1
ATOM 1484 N N . ALA A 1 185 ? -0.948 7.959 -4.523 1.00 67.00 185 ALA A N 1
ATOM 1485 C CA . ALA A 1 185 ? -0.444 7.026 -3.499 1.00 67.00 185 ALA A CA 1
ATOM 1486 C C . ALA A 1 185 ? -0.872 5.596 -3.835 1.00 67.00 185 ALA A C 1
ATOM 1488 O O . ALA A 1 185 ? -1.999 5.446 -4.310 1.00 67.00 185 ALA A O 1
ATOM 1489 N N . PRO A 1 186 ? -0.032 4.567 -3.594 1.00 69.81 186 PRO A N 1
ATOM 1490 C CA . PRO A 1 186 ? -0.425 3.196 -3.876 1.00 69.81 186 PRO A CA 1
ATOM 1491 C C . PRO A 1 186 ? -1.731 2.874 -3.151 1.00 69.81 186 PRO A C 1
ATOM 1493 O O . PRO A 1 186 ? -1.829 2.979 -1.923 1.00 69.81 186 PRO A O 1
ATOM 1496 N N . LEU A 1 187 ? -2.742 2.510 -3.937 1.00 83.62 187 LEU A N 1
ATOM 1497 C CA . LEU A 1 187 ? -3.990 1.960 -3.434 1.00 83.62 187 LEU A CA 1
ATOM 1498 C C . LEU A 1 187 ? -3.710 0.505 -3.093 1.00 83.62 187 LEU A C 1
ATOM 1500 O O . LEU A 1 187 ? -3.512 -0.303 -3.987 1.00 83.62 187 LEU A O 1
ATOM 1504 N N . ARG A 1 188 ? -3.628 0.190 -1.802 1.00 87.88 188 ARG A N 1
ATOM 1505 C CA . ARG A 1 188 ? -3.280 -1.151 -1.308 1.00 87.88 188 ARG A CA 1
ATOM 1506 C C . ARG A 1 188 ? -4.505 -1.951 -0.915 1.00 87.88 188 ARG A C 1
ATOM 1508 O O . ARG A 1 188 ? -4.508 -3.173 -1.031 1.00 87.88 188 ARG A O 1
ATOM 1515 N N . GLY A 1 189 ? -5.526 -1.261 -0.416 1.00 89.81 189 GLY A N 1
ATOM 1516 C CA . GLY A 1 189 ? -6.751 -1.866 0.063 1.00 89.81 189 GLY A CA 1
ATOM 1517 C C . GLY A 1 189 ? -7.945 -1.584 -0.831 1.00 89.81 189 GLY A C 1
ATOM 1518 O O . GLY A 1 189 ? -8.087 -0.493 -1.385 1.00 89.81 189 GLY A O 1
ATOM 1519 N N . ASP A 1 190 ? -8.836 -2.564 -0.886 1.00 92.81 190 ASP A N 1
ATOM 1520 C CA . ASP A 1 190 ? -10.162 -2.439 -1.479 1.00 92.81 190 ASP A CA 1
ATOM 1521 C C . ASP A 1 190 ? -11.191 -3.075 -0.519 1.00 92.81 190 ASP A C 1
ATOM 1523 O O . ASP A 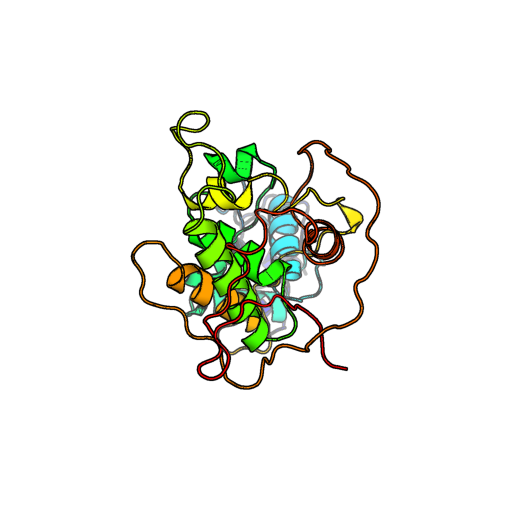1 190 ? -11.164 -4.293 -0.302 1.00 92.81 190 ASP A O 1
ATOM 1527 N N . PRO A 1 191 ? -12.111 -2.280 0.068 1.00 91.88 191 PRO A N 1
ATOM 1528 C CA . PRO A 1 191 ? -13.144 -2.761 0.985 1.00 91.88 191 PRO A CA 1
ATOM 1529 C C . PRO A 1 191 ? -14.060 -3.824 0.378 1.00 91.88 191 PRO A C 1
ATOM 1531 O O . PRO A 1 191 ? -14.659 -4.609 1.122 1.00 91.88 191 PRO A O 1
ATOM 1534 N N . ASN A 1 192 ? -14.156 -3.865 -0.953 1.00 92.94 192 ASN A N 1
ATOM 1535 C CA . ASN A 1 192 ? -15.000 -4.798 -1.687 1.00 92.94 192 ASN A CA 1
ATOM 1536 C C . ASN A 1 192 ? -14.341 -6.171 -1.870 1.00 92.94 192 ASN A C 1
ATOM 1538 O O . ASN A 1 192 ? -15.046 -7.150 -2.105 1.00 92.94 192 ASN A O 1
ATOM 1542 N N . GLN A 1 193 ? -13.018 -6.279 -1.708 1.00 93.50 193 GLN A N 1
ATOM 1543 C CA . GLN A 1 193 ? -12.312 -7.554 -1.838 1.00 93.50 193 GLN A CA 1
ATOM 1544 C C . GLN A 1 193 ? -12.418 -8.377 -0.557 1.00 93.50 193 GLN A C 1
ATOM 1546 O O . GLN A 1 193 ? -12.459 -7.849 0.562 1.00 93.50 193 GLN A O 1
ATOM 1551 N N . SER A 1 194 ? -12.459 -9.701 -0.703 1.00 93.00 194 SER A N 1
ATOM 1552 C CA . SER A 1 194 ? -12.575 -10.623 0.432 1.00 93.00 194 SER A CA 1
ATOM 1553 C C . SER A 1 194 ? -11.339 -10.605 1.330 1.00 93.00 194 SER A C 1
ATOM 1555 O O . SER A 1 194 ? -11.469 -10.673 2.550 1.00 93.00 194 SER A O 1
ATOM 1557 N N . ASP A 1 195 ? -10.150 -10.485 0.735 1.00 93.00 195 ASP A N 1
ATOM 1558 C CA . ASP A 1 195 ? -8.869 -10.353 1.440 1.00 93.00 195 ASP A CA 1
ATOM 1559 C C . ASP A 1 195 ? -8.520 -8.894 1.778 1.00 93.00 195 ASP A C 1
ATOM 1561 O O . ASP A 1 195 ? -7.533 -8.637 2.466 1.00 93.00 195 ASP A O 1
ATOM 1565 N N . GLY A 1 196 ? -9.355 -7.950 1.332 1.00 93.75 196 GLY A N 1
ATOM 1566 C CA . GLY A 1 196 ? -9.180 -6.521 1.534 1.00 93.75 196 GLY A CA 1
ATOM 1567 C C . GLY A 1 196 ? -8.057 -5.911 0.698 1.00 93.75 196 GLY A C 1
ATOM 1568 O O . GLY A 1 196 ? -7.703 -4.771 0.965 1.00 93.75 196 GLY A O 1
ATOM 1569 N N . VAL A 1 197 ? -7.470 -6.607 -0.275 1.00 94.12 197 VAL A N 1
ATOM 1570 C CA . VAL A 1 197 ? -6.342 -6.073 -1.059 1.00 94.12 197 VAL A CA 1
ATOM 1571 C C . VAL A 1 197 ? -6.824 -5.597 -2.420 1.00 94.12 197 VAL A C 1
ATOM 1573 O O . VAL A 1 197 ? -7.561 -6.311 -3.085 1.00 94.12 197 VAL A O 1
ATOM 1576 N N . ASP A 1 198 ? -6.377 -4.422 -2.859 1.00 93.19 198 ASP A N 1
ATOM 1577 C CA . ASP A 1 198 ? -6.634 -3.940 -4.218 1.00 93.19 198 ASP A CA 1
ATOM 1578 C C . ASP A 1 198 ? -6.050 -4.906 -5.265 1.00 93.19 198 ASP A C 1
ATOM 1580 O O . ASP A 1 198 ? -4.902 -5.346 -5.160 1.00 93.19 198 ASP A O 1
ATOM 1584 N N . ILE A 1 199 ? -6.842 -5.244 -6.285 1.00 93.06 199 ILE A N 1
ATOM 1585 C CA . ILE A 1 199 ? -6.469 -6.269 -7.268 1.00 93.06 199 ILE A CA 1
ATOM 1586 C C . ILE A 1 199 ? -5.253 -5.869 -8.115 1.00 93.06 199 ILE A C 1
ATOM 1588 O O . ILE A 1 199 ? -4.444 -6.734 -8.455 1.00 93.06 199 ILE A O 1
ATOM 1592 N N . TYR A 1 200 ? -5.090 -4.579 -8.425 1.00 89.69 200 TYR A N 1
ATOM 1593 C CA . TYR A 1 200 ? -3.979 -4.069 -9.229 1.00 89.69 200 TYR A CA 1
ATOM 1594 C C . TYR A 1 200 ? -2.710 -3.972 -8.393 1.00 89.69 200 TYR A C 1
ATOM 1596 O O . TYR A 1 200 ? -1.620 -4.260 -8.885 1.00 89.69 200 TYR A O 1
ATOM 1604 N N . TRP A 1 201 ? -2.826 -3.604 -7.117 1.00 92.44 201 TRP A N 1
ATOM 1605 C CA . TRP A 1 201 ? -1.700 -3.661 -6.188 1.00 92.44 201 TRP A CA 1
ATOM 1606 C C . TRP A 1 201 ? -1.219 -5.088 -5.971 1.00 92.44 201 TRP A C 1
ATOM 1608 O O . TRP A 1 201 ? -0.028 -5.371 -6.094 1.00 92.44 201 TRP A O 1
ATOM 1618 N N . LYS A 1 202 ? -2.155 -6.005 -5.714 1.00 92.88 202 LYS A N 1
ATOM 1619 C CA . LYS A 1 202 ? -1.868 -7.428 -5.541 1.00 92.88 202 LYS A CA 1
ATOM 1620 C C . LYS A 1 202 ? -1.082 -7.985 -6.729 1.00 92.88 202 LYS A C 1
ATOM 1622 O O . LYS A 1 202 ? -0.041 -8.610 -6.542 1.00 92.88 202 LYS A O 1
ATOM 1627 N N . HIS A 1 203 ? -1.537 -7.689 -7.944 1.00 93.00 203 HIS A N 1
ATOM 1628 C CA . HIS A 1 203 ? -0.880 -8.136 -9.166 1.00 93.00 203 HIS A CA 1
ATOM 1629 C C . HIS A 1 203 ? 0.485 -7.480 -9.393 1.00 93.00 203 HIS A C 1
ATOM 1631 O O . HIS A 1 203 ? 1.431 -8.176 -9.753 1.00 93.00 203 HIS A O 1
ATOM 1637 N N . ALA A 1 204 ? 0.633 -6.183 -9.108 1.00 91.31 204 ALA A N 1
ATOM 1638 C CA . ALA A 1 204 ? 1.930 -5.511 -9.165 1.00 91.31 204 ALA A CA 1
ATOM 1639 C C . ALA A 1 204 ? 2.960 -6.158 -8.223 1.00 91.31 204 ALA A C 1
ATOM 1641 O O . ALA A 1 204 ? 4.103 -6.381 -8.624 1.00 91.31 204 ALA A O 1
ATOM 1642 N N . VAL A 1 205 ? 2.546 -6.518 -7.004 1.00 92.44 205 VAL A N 1
ATOM 1643 C CA . VAL A 1 205 ? 3.390 -7.229 -6.032 1.00 92.44 205 VAL A CA 1
ATOM 1644 C C . VAL A 1 205 ? 3.757 -8.631 -6.514 1.00 92.44 205 VAL A C 1
ATOM 1646 O O . VAL A 1 205 ? 4.915 -9.044 -6.416 1.00 92.44 205 VAL A O 1
ATOM 1649 N N . ASP A 1 206 ? 2.800 -9.370 -7.067 1.00 92.62 206 ASP A N 1
ATOM 1650 C CA . ASP A 1 206 ? 3.063 -10.711 -7.589 1.00 92.62 206 ASP A CA 1
ATOM 1651 C C . ASP A 1 206 ? 4.012 -10.664 -8.804 1.00 92.62 206 ASP A C 1
ATOM 1653 O O . ASP A 1 206 ? 4.965 -11.443 -8.876 1.00 92.62 206 ASP A O 1
ATOM 1657 N N . LEU A 1 207 ? 3.844 -9.694 -9.708 1.00 89.62 207 LEU A N 1
ATOM 1658 C CA . LEU A 1 207 ? 4.752 -9.459 -10.834 1.00 89.62 207 LEU A CA 1
ATOM 1659 C C . LEU A 1 207 ? 6.155 -9.045 -10.386 1.00 89.62 207 LEU A C 1
ATOM 1661 O O . LEU A 1 207 ? 7.136 -9.563 -10.919 1.00 89.62 207 LEU A O 1
ATOM 1665 N N . ALA A 1 208 ? 6.265 -8.155 -9.398 1.00 91.44 208 ALA A N 1
ATOM 1666 C CA . ALA A 1 208 ? 7.539 -7.746 -8.813 1.00 91.44 208 ALA A CA 1
ATOM 1667 C C . ALA A 1 208 ? 8.338 -8.954 -8.308 1.00 91.44 208 ALA A C 1
ATOM 1669 O O . ALA A 1 208 ? 9.521 -9.095 -8.616 1.00 91.44 208 ALA A O 1
ATOM 1670 N N . ARG A 1 209 ? 7.671 -9.875 -7.602 1.00 90.25 209 ARG A N 1
ATOM 1671 C CA . ARG A 1 209 ? 8.273 -11.129 -7.125 1.00 90.25 209 ARG A CA 1
ATOM 1672 C C . ARG A 1 209 ? 8.669 -12.062 -8.270 1.00 90.25 209 ARG A C 1
ATOM 1674 O O . ARG A 1 209 ? 9.671 -12.762 -8.151 1.00 90.25 209 ARG A O 1
ATOM 1681 N N . LEU A 1 210 ? 7.911 -12.077 -9.368 1.00 88.12 210 LEU A N 1
ATOM 1682 C CA . LEU A 1 210 ? 8.175 -12.921 -10.538 1.00 88.12 210 LEU A CA 1
ATOM 1683 C C . LEU A 1 210 ? 9.356 -12.452 -11.390 1.00 88.12 210 LEU A C 1
ATOM 1685 O O . LEU A 1 210 ? 9.995 -13.286 -12.025 1.00 88.12 210 LEU A O 1
ATOM 1689 N N . ILE A 1 211 ? 9.649 -11.150 -11.439 1.00 84.50 211 ILE A N 1
ATOM 1690 C CA . ILE A 1 211 ? 10.735 -10.624 -12.284 1.00 84.50 211 ILE A CA 1
ATOM 1691 C C . ILE A 1 211 ? 12.099 -10.593 -11.597 1.00 84.50 211 ILE A C 1
ATOM 1693 O O . ILE A 1 211 ? 13.077 -10.240 -12.254 1.00 84.50 211 ILE A O 1
ATOM 1697 N N . MET A 1 212 ? 12.179 -10.975 -10.319 1.00 84.12 212 MET A N 1
ATOM 1698 C CA . MET A 1 212 ? 13.429 -11.022 -9.558 1.00 84.12 212 MET A CA 1
ATOM 1699 C C . MET A 1 212 ? 14.522 -11.834 -10.285 1.00 84.12 212 MET A C 1
ATOM 1701 O O . MET A 1 212 ? 14.204 -12.757 -11.038 1.00 84.12 212 MET A O 1
ATOM 1705 N N . PRO A 1 213 ? 15.817 -11.509 -10.094 1.00 70.00 213 PRO A N 1
ATOM 1706 C CA . PRO A 1 213 ? 16.902 -11.992 -10.960 1.00 70.00 213 PRO A CA 1
ATOM 1707 C C . PRO A 1 213 ? 17.070 -13.520 -10.988 1.00 70.00 213 PRO A C 1
ATOM 1709 O O . PRO A 1 213 ? 17.635 -14.063 -11.934 1.00 70.00 213 PRO A O 1
ATOM 1712 N N . ASP A 1 214 ? 16.579 -14.209 -9.958 1.00 65.69 214 ASP A N 1
ATOM 1713 C CA . ASP A 1 214 ? 16.595 -15.662 -9.781 1.00 65.69 214 ASP A CA 1
ATOM 1714 C C . ASP A 1 214 ? 15.328 -16.370 -10.309 1.00 65.69 214 ASP A C 1
ATOM 1716 O O . ASP A 1 214 ? 15.214 -17.593 -10.195 1.00 65.69 214 ASP A O 1
ATOM 1720 N N . LYS A 1 215 ? 14.356 -15.635 -10.868 1.00 60.84 215 LYS A N 1
ATOM 1721 C CA . LYS A 1 215 ? 13.040 -16.155 -11.274 1.00 60.84 215 LYS A CA 1
ATOM 1722 C C . LYS A 1 215 ? 12.875 -16.271 -12.800 1.00 60.84 215 LYS A C 1
ATOM 1724 O O . LYS A 1 215 ? 13.452 -15.524 -13.589 1.00 60.84 215 LYS A O 1
ATOM 1729 N N . ILE A 1 216 ? 12.108 -17.290 -13.210 1.00 61.25 216 ILE A N 1
ATOM 1730 C CA . ILE A 1 216 ? 11.935 -17.770 -14.598 1.00 61.25 216 ILE A CA 1
ATOM 1731 C C . ILE A 1 216 ? 11.141 -16.770 -15.473 1.00 61.25 216 ILE A C 1
ATOM 1733 O O . ILE A 1 216 ? 10.377 -15.951 -14.976 1.00 61.25 216 ILE A O 1
ATOM 1737 N N . ASN A 1 217 ? 11.332 -16.871 -16.797 1.00 56.53 217 ASN A N 1
ATOM 1738 C CA . ASN A 1 217 ? 10.655 -16.173 -17.902 1.00 56.53 217 ASN A CA 1
ATOM 1739 C C . ASN A 1 217 ? 9.218 -15.684 -17.623 1.00 56.53 217 ASN A C 1
ATOM 1741 O O . ASN A 1 217 ? 8.270 -16.468 -17.588 1.00 56.53 217 ASN A O 1
ATOM 1745 N N . LEU A 1 218 ? 9.054 -14.359 -17.558 1.00 64.19 218 LEU A N 1
ATOM 1746 C CA . LEU A 1 218 ? 7.750 -13.699 -17.581 1.00 64.19 218 LEU A CA 1
ATOM 1747 C C . LEU A 1 218 ? 7.151 -13.765 -18.998 1.00 64.19 218 LEU A C 1
ATOM 1749 O O . LEU A 1 218 ? 7.802 -13.331 -19.958 1.00 64.19 218 LEU A O 1
ATOM 1753 N N . THR A 1 219 ? 5.920 -14.277 -19.111 1.00 55.69 219 THR A N 1
ATOM 1754 C CA . THR A 1 219 ? 5.131 -14.341 -20.358 1.00 55.69 219 THR A CA 1
ATOM 1755 C C . THR A 1 219 ? 4.003 -13.311 -20.307 1.00 55.69 219 THR A C 1
ATOM 1757 O O . THR A 1 219 ? 3.294 -13.239 -19.308 1.00 55.69 219 THR A O 1
ATOM 1760 N N . VAL A 1 220 ? 3.827 -12.524 -21.372 1.00 52.22 220 VAL A N 1
ATOM 1761 C CA . VAL A 1 220 ? 2.768 -11.501 -21.476 1.00 52.22 220 VAL A CA 1
ATOM 1762 C C . VAL A 1 220 ? 1.508 -12.114 -22.127 1.00 52.22 220 VAL A C 1
ATOM 1764 O O . VAL A 1 220 ? 1.657 -12.821 -23.130 1.00 52.22 220 VAL A O 1
ATOM 1767 N N . PRO A 1 221 ? 0.284 -11.887 -21.601 1.00 42.94 221 PRO A N 1
ATOM 1768 C CA . PRO A 1 221 ? -0.960 -12.413 -22.179 1.00 42.94 221 PRO A CA 1
ATOM 1769 C C . PRO A 1 221 ? -1.209 -11.997 -23.643 1.00 42.94 221 PRO A C 1
ATOM 1771 O O . PRO A 1 221 ? -0.886 -10.883 -24.059 1.00 42.94 221 PRO A O 1
ATOM 1774 N N . LYS A 1 222 ? -1.828 -12.887 -24.437 1.00 35.84 222 LYS A N 1
ATOM 1775 C CA . LYS A 1 222 ? -2.195 -12.626 -25.845 1.00 35.84 222 LYS A CA 1
ATOM 1776 C C . LYS A 1 222 ? -3.383 -11.654 -25.921 1.00 35.84 222 LYS A C 1
ATOM 1778 O O . LYS A 1 222 ? -4.434 -11.947 -25.367 1.00 35.84 222 LYS A O 1
ATOM 1783 N N . GLY A 1 223 ? -3.227 -10.542 -26.643 1.00 31.70 223 GLY A N 1
ATOM 1784 C CA . GLY A 1 223 ? -4.227 -9.462 -26.756 1.00 31.70 223 GLY A CA 1
ATOM 1785 C C . GLY A 1 223 ? -3.605 -8.066 -26.651 1.00 31.70 223 GLY A C 1
ATOM 1786 O O . GLY A 1 223 ? -4.131 -7.100 -27.196 1.00 31.70 223 GLY A O 1
ATOM 1787 N N . TYR A 1 224 ? -2.415 -7.986 -26.063 1.00 34.19 224 TYR A N 1
ATOM 1788 C CA . TYR A 1 224 ? -1.536 -6.826 -26.130 1.00 34.19 224 TYR A CA 1
ATOM 1789 C C . TYR A 1 224 ? -0.657 -6.978 -27.373 1.00 34.19 224 TYR A C 1
ATOM 1791 O O . TYR A 1 224 ? 0.218 -7.841 -27.425 1.00 34.19 224 TYR A O 1
ATOM 1799 N N . SER A 1 225 ? -0.972 -6.206 -28.415 1.00 28.45 225 SER A N 1
ATOM 1800 C CA . SER A 1 225 ? -0.366 -6.331 -29.748 1.00 28.45 225 SER A CA 1
ATOM 1801 C C . SER A 1 225 ? 0.262 -5.009 -30.187 1.00 28.45 225 SER A C 1
ATOM 1803 O O . SER A 1 225 ? -0.309 -3.940 -29.986 1.00 28.45 225 SER A O 1
ATOM 1805 N N . PHE A 1 226 ? 1.430 -5.103 -30.817 1.00 31.05 226 PHE A N 1
ATOM 1806 C CA . PHE A 1 226 ? 2.223 -4.004 -31.364 1.00 31.05 226 PHE A CA 1
ATOM 1807 C C . PHE A 1 226 ? 1.487 -3.307 -32.516 1.00 31.05 226 PHE A C 1
ATOM 1809 O O . PHE A 1 226 ? 1.239 -3.911 -33.558 1.00 31.05 226 PHE A O 1
ATOM 1816 N N . LEU A 1 227 ? 1.167 -2.021 -32.364 1.00 28.52 227 LEU A N 1
ATOM 1817 C CA . LEU A 1 227 ? 0.778 -1.180 -33.496 1.00 28.52 227 LEU A CA 1
ATOM 1818 C C . LEU A 1 227 ? 2.037 -0.749 -34.255 1.00 28.52 227 LEU A C 1
ATOM 1820 O O . LEU A 1 227 ? 2.880 -0.033 -33.723 1.00 28.52 227 LEU A O 1
ATOM 1824 N N . ALA A 1 228 ? 2.163 -1.152 -35.517 1.00 28.08 228 ALA A N 1
ATOM 1825 C CA . ALA A 1 228 ? 3.165 -0.590 -36.414 1.00 28.08 228 ALA A CA 1
ATOM 1826 C C . ALA A 1 228 ? 2.887 0.913 -36.604 1.00 28.08 228 ALA A C 1
ATOM 1828 O O . ALA A 1 228 ? 2.007 1.297 -37.371 1.00 28.08 228 ALA A O 1
ATOM 1829 N N . LEU A 1 229 ? 3.614 1.773 -35.888 1.00 32.66 229 LEU A N 1
ATOM 1830 C CA . LEU A 1 229 ? 3.551 3.217 -36.090 1.00 32.66 229 LEU A CA 1
ATOM 1831 C C . LEU A 1 229 ? 4.539 3.609 -37.188 1.00 32.66 229 LEU A C 1
ATOM 1833 O O . LEU A 1 229 ? 5.749 3.647 -36.984 1.00 32.66 229 LEU A O 1
ATOM 1837 N N . ASN A 1 230 ? 3.995 3.911 -38.362 1.00 26.45 230 ASN A N 1
ATOM 1838 C CA . ASN A 1 230 ? 4.648 4.708 -39.390 1.00 26.45 230 ASN A CA 1
ATOM 1839 C C . ASN A 1 230 ? 3.626 5.792 -39.796 1.00 26.45 230 ASN A C 1
ATOM 1841 O O . ASN A 1 230 ? 2.515 5.407 -40.173 1.00 26.45 230 ASN A O 1
ATOM 1845 N N . PRO A 1 231 ? 3.925 7.107 -39.697 1.00 35.59 231 PRO A N 1
ATOM 1846 C CA . PRO A 1 231 ? 5.246 7.734 -39.570 1.00 35.59 231 PRO A CA 1
ATOM 1847 C C . PRO A 1 231 ? 5.601 8.323 -38.186 1.00 35.59 231 PRO A C 1
ATOM 1849 O O . PRO A 1 231 ? 4.744 8.547 -37.334 1.00 35.59 231 PRO A O 1
ATOM 1852 N N . GLU A 1 232 ? 6.907 8.557 -37.990 1.00 34.81 232 GLU A N 1
ATOM 1853 C CA . GLU A 1 232 ? 7.583 8.960 -36.742 1.00 34.81 232 GLU A CA 1
ATOM 1854 C C . GLU A 1 232 ? 7.149 10.334 -36.176 1.00 34.81 232 GLU A C 1
ATOM 1856 O O . GLU A 1 232 ? 7.110 11.322 -36.919 1.00 34.81 232 GLU A O 1
ATOM 1861 N N . PRO A 1 233 ? 6.935 10.473 -34.850 1.00 30.45 233 PRO A N 1
ATOM 1862 C CA . PRO A 1 233 ? 6.816 11.779 -34.218 1.00 30.45 233 PRO A CA 1
ATOM 1863 C C . PRO A 1 233 ? 8.199 12.377 -33.913 1.00 30.45 233 PRO A C 1
ATOM 1865 O O . PRO A 1 233 ? 9.042 11.776 -33.248 1.00 30.45 233 PRO A O 1
ATOM 1868 N N . LYS A 1 234 ? 8.413 13.618 -34.361 1.00 26.92 234 LYS A N 1
ATOM 1869 C CA . LYS A 1 234 ? 9.570 14.447 -33.990 1.00 26.92 234 LYS A CA 1
ATOM 1870 C C . LYS A 1 234 ? 9.467 14.848 -32.516 1.00 26.92 234 LYS A C 1
ATOM 1872 O O . LYS A 1 234 ? 8.571 15.608 -32.157 1.00 26.92 234 LYS A O 1
ATOM 1877 N N . LEU A 1 235 ? 10.404 14.404 -31.680 1.00 29.25 235 LEU A N 1
ATOM 1878 C CA . LEU A 1 235 ? 10.475 14.785 -30.267 1.00 29.25 235 LEU A CA 1
ATOM 1879 C C . LEU A 1 235 ? 11.720 15.639 -30.013 1.00 29.25 235 LEU A C 1
ATOM 1881 O O . LEU A 1 235 ? 12.856 15.202 -30.173 1.00 29.25 235 LEU A O 1
ATOM 1885 N N . SER A 1 236 ? 11.490 16.900 -29.657 1.00 24.64 236 SER A N 1
ATOM 1886 C CA . SER A 1 236 ? 12.522 17.890 -29.356 1.00 24.64 236 SER A CA 1
ATOM 1887 C C . SER A 1 236 ? 12.847 17.945 -27.858 1.00 24.64 236 SER A C 1
ATOM 1889 O O . SER A 1 236 ? 11.946 18.162 -27.049 1.00 24.64 236 SER A O 1
ATOM 1891 N N . GLY A 1 237 ? 14.142 17.905 -27.522 1.00 25.14 237 GLY A N 1
ATOM 1892 C CA . GLY A 1 237 ? 14.727 18.660 -26.404 1.00 25.14 237 GLY A CA 1
ATOM 1893 C C . GLY A 1 237 ? 14.863 17.956 -25.046 1.00 25.14 237 GLY A C 1
ATOM 1894 O O . GLY A 1 237 ? 13.893 17.789 -24.312 1.00 25.14 237 GLY A O 1
ATOM 1895 N N . TYR A 1 238 ? 16.116 17.656 -24.692 1.00 29.88 238 TYR A N 1
ATOM 1896 C CA . TYR A 1 238 ? 16.640 17.267 -23.376 1.00 29.88 238 TYR A CA 1
ATOM 1897 C C . TYR A 1 238 ? 16.142 18.126 -22.200 1.00 29.88 238 TYR A C 1
ATOM 1899 O O . TYR A 1 238 ? 16.146 19.351 -22.309 1.00 29.88 238 TYR A O 1
ATOM 1907 N N . LYS A 1 239 ? 15.899 17.500 -21.033 1.00 27.80 239 LYS A N 1
ATOM 1908 C CA . LYS A 1 239 ? 16.089 18.120 -19.703 1.00 27.80 239 LYS A CA 1
ATOM 1909 C C . LYS A 1 239 ? 16.542 17.082 -18.659 1.00 27.80 239 LYS A C 1
ATOM 1911 O O . LYS A 1 239 ? 15.773 16.206 -18.286 1.00 27.80 239 LYS A O 1
ATOM 1916 N N . ASN A 1 240 ? 17.786 17.222 -18.194 1.00 32.00 240 ASN A N 1
ATOM 1917 C CA . ASN A 1 240 ? 18.322 16.645 -16.952 1.00 32.00 240 ASN A CA 1
ATOM 1918 C C . ASN A 1 240 ? 17.907 17.548 -15.780 1.00 32.00 240 ASN A C 1
ATOM 1920 O O . ASN A 1 240 ? 18.259 18.725 -15.840 1.00 32.00 240 ASN A O 1
ATOM 1924 N N . LEU A 1 241 ? 17.224 17.051 -14.737 1.00 28.22 241 LEU A N 1
ATOM 1925 C CA . LEU A 1 241 ? 16.936 17.809 -13.500 1.00 28.22 241 LEU A CA 1
ATOM 1926 C C . LEU A 1 241 ? 16.897 16.897 -12.248 1.00 28.22 241 LEU A C 1
ATOM 1928 O O . LEU A 1 241 ? 16.682 15.694 -12.374 1.00 28.22 241 LEU A O 1
ATOM 1932 N N . SER A 1 242 ? 17.192 17.485 -11.077 1.00 28.66 242 SER A N 1
ATOM 1933 C CA . SER A 1 242 ? 17.648 16.844 -9.825 1.00 28.66 242 SER A CA 1
ATOM 1934 C C . SER A 1 242 ? 16.594 16.083 -9.016 1.00 28.66 242 SER A C 1
ATOM 1936 O O . SER A 1 242 ? 15.400 16.346 -9.113 1.00 28.66 242 SER A O 1
ATOM 1938 N N . VAL A 1 243 ? 17.085 15.181 -8.159 1.00 25.19 243 VAL A N 1
ATOM 1939 C CA . VAL A 1 243 ? 16.298 14.235 -7.364 1.00 25.19 243 VAL A CA 1
ATOM 1940 C C . VAL A 1 243 ? 15.996 14.771 -5.963 1.00 25.19 243 VAL A C 1
ATOM 1942 O O . VAL A 1 243 ? 16.683 14.453 -4.997 1.00 25.19 243 VAL A O 1
ATOM 1945 N N . SER A 1 244 ? 14.948 15.573 -5.853 1.00 25.94 244 SER A N 1
ATOM 1946 C CA . SER A 1 244 ? 14.274 15.817 -4.580 1.00 25.94 244 SER A CA 1
ATOM 1947 C C . SER A 1 244 ? 12.775 15.887 -4.845 1.00 25.94 244 SER A C 1
ATOM 1949 O O . SER A 1 244 ? 12.349 16.680 -5.683 1.00 25.94 244 SER A O 1
ATOM 1951 N N . ASP A 1 245 ? 12.036 15.051 -4.117 1.00 26.38 245 ASP A N 1
ATOM 1952 C CA . ASP A 1 245 ? 10.580 14.862 -4.085 1.00 26.38 245 ASP A CA 1
ATOM 1953 C C . ASP A 1 245 ? 10.020 13.689 -4.922 1.00 26.38 245 ASP A C 1
ATOM 1955 O O . ASP A 1 245 ? 10.422 13.397 -6.047 1.00 26.38 245 ASP A O 1
ATOM 1959 N N . GLN A 1 246 ? 9.139 12.954 -4.242 1.00 30.12 246 GLN A N 1
ATOM 1960 C CA . GLN A 1 246 ? 8.835 11.524 -4.343 1.00 30.12 246 GLN A CA 1
ATOM 1961 C C . GLN A 1 246 ? 8.325 11.033 -5.712 1.00 30.12 246 GLN A C 1
ATOM 1963 O O . GLN A 1 246 ? 7.619 11.743 -6.422 1.00 30.12 246 GLN A O 1
ATOM 1968 N N . VAL A 1 247 ? 8.620 9.768 -6.054 1.00 30.33 247 VAL A N 1
ATOM 1969 C CA . VAL A 1 247 ? 8.179 9.115 -7.306 1.00 30.33 247 VAL A CA 1
ATOM 1970 C C . VAL A 1 247 ? 6.687 8.948 -7.349 1.00 30.33 247 VAL A C 1
ATOM 1972 O O . VAL A 1 247 ? 6.111 8.096 -6.676 1.00 30.33 247 VAL A O 1
ATOM 1975 N N . TYR A 1 248 ? 6.098 9.707 -8.254 1.00 31.42 248 TYR A N 1
ATOM 1976 C CA . TYR A 1 248 ? 4.722 9.535 -8.609 1.00 31.42 248 TYR A CA 1
ATOM 1977 C C . TYR A 1 248 ? 4.417 10.081 -10.003 1.00 31.42 248 TYR A C 1
ATOM 1979 O O . TYR A 1 248 ? 4.254 11.270 -10.204 1.00 31.42 248 TYR A O 1
ATOM 1987 N N . GLN A 1 249 ? 4.257 9.189 -10.970 1.00 32.28 249 GLN A N 1
ATOM 1988 C CA . GLN A 1 249 ? 4.225 9.507 -12.399 1.00 32.28 249 GLN A CA 1
ATOM 1989 C C . GLN A 1 249 ? 5.536 10.078 -12.926 1.00 32.28 249 GLN A C 1
ATOM 1991 O O . GLN A 1 249 ? 5.691 11.276 -13.131 1.00 32.28 249 GLN A O 1
ATOM 1996 N N . THR A 1 250 ? 6.402 9.181 -13.370 1.00 33.62 250 THR A N 1
ATOM 1997 C CA . THR A 1 250 ? 7.175 9.470 -14.578 1.00 33.62 250 THR A CA 1
ATOM 1998 C C . THR A 1 250 ? 7.051 8.331 -15.563 1.00 33.62 250 THR A C 1
ATOM 2000 O O . THR A 1 250 ? 8.033 7.765 -16.015 1.00 33.62 250 THR A O 1
ATOM 2003 N N . GLY A 1 251 ? 5.802 8.036 -15.922 1.00 37.56 251 GLY A N 1
ATOM 2004 C CA . GLY A 1 251 ? 5.504 6.878 -16.755 1.00 37.56 251 GLY A CA 1
ATOM 2005 C C . GLY A 1 251 ? 4.991 7.143 -18.158 1.00 37.56 251 GLY A C 1
ATOM 2006 O O . GLY A 1 251 ? 5.063 6.260 -19.001 1.00 37.56 251 GLY A O 1
ATOM 2007 N N . LYS A 1 252 ? 4.489 8.348 -18.465 1.00 36.44 252 LYS A N 1
ATOM 2008 C CA . LYS A 1 252 ? 3.928 8.597 -19.805 1.00 36.44 252 LYS A CA 1
ATOM 2009 C C . LYS A 1 252 ? 4.722 9.599 -20.634 1.00 36.44 252 LYS A C 1
ATOM 2011 O O . LYS A 1 252 ? 5.311 9.231 -21.642 1.00 36.44 252 LYS A O 1
ATOM 2016 N N . SER A 1 253 ? 4.840 10.849 -20.188 1.00 33.03 253 SER A N 1
ATOM 2017 C CA . SER A 1 253 ? 5.399 11.920 -21.034 1.00 33.03 253 SER A CA 1
ATOM 2018 C C . SER A 1 253 ? 6.929 11.903 -21.188 1.00 33.03 253 SER A C 1
ATOM 2020 O O . SER A 1 253 ? 7.449 12.449 -22.161 1.00 33.03 253 SER A O 1
ATOM 2022 N N . ILE A 1 254 ? 7.665 11.309 -20.238 1.00 34.97 254 ILE A N 1
ATOM 2023 C CA . ILE A 1 254 ? 9.137 11.210 -20.276 1.00 34.97 254 ILE A CA 1
ATOM 2024 C C . ILE A 1 254 ? 9.575 9.920 -20.974 1.00 34.97 254 ILE A C 1
ATOM 2026 O O . ILE A 1 254 ? 10.488 9.969 -21.796 1.00 34.97 254 ILE A O 1
ATOM 2030 N N . PHE A 1 255 ? 8.870 8.810 -20.732 1.00 33.78 255 PHE A N 1
ATOM 2031 C CA . PHE A 1 255 ? 9.051 7.548 -21.451 1.00 33.78 255 PHE A CA 1
ATOM 2032 C C . PHE A 1 255 ? 8.807 7.711 -22.962 1.00 33.78 255 PHE A C 1
ATOM 2034 O O . PHE A 1 255 ? 9.583 7.207 -23.768 1.00 33.78 255 PHE A O 1
ATOM 2041 N N . GLU A 1 256 ? 7.799 8.498 -23.359 1.00 35.03 256 GLU A N 1
ATOM 2042 C CA . GLU A 1 256 ? 7.550 8.843 -24.766 1.00 35.03 256 GLU A CA 1
ATOM 2043 C C . GLU A 1 256 ? 8.696 9.660 -25.402 1.00 35.03 256 GLU A C 1
ATOM 2045 O O . GLU A 1 256 ? 8.923 9.554 -26.605 1.00 35.03 256 GLU A O 1
ATOM 2050 N N . LYS A 1 257 ? 9.460 10.445 -24.623 1.00 34.38 257 LYS A N 1
ATOM 2051 C CA . LYS A 1 257 ? 10.516 11.352 -25.124 1.00 34.38 257 LYS A CA 1
ATOM 2052 C C . LYS A 1 257 ? 11.896 10.711 -25.283 1.00 34.38 257 LYS A C 1
ATOM 2054 O O . LYS A 1 257 ? 12.696 11.217 -26.066 1.00 34.38 257 LYS A O 1
ATOM 2059 N N . SER A 1 258 ? 12.202 9.629 -24.570 1.00 36.34 258 SER A N 1
ATOM 2060 C CA . SER A 1 258 ? 13.521 8.970 -24.591 1.00 36.34 258 SER A CA 1
ATOM 2061 C C . SER A 1 258 ? 13.700 7.948 -25.727 1.00 36.34 258 SER A C 1
ATOM 2063 O O . SER A 1 258 ? 14.787 7.400 -25.891 1.00 36.34 258 SER A O 1
ATOM 2065 N N . ILE A 1 259 ? 12.683 7.738 -26.571 1.00 36.44 259 ILE A N 1
ATOM 2066 C CA . ILE A 1 259 ? 12.628 6.694 -27.616 1.00 36.44 259 ILE A CA 1
ATOM 2067 C C . ILE A 1 259 ? 13.567 6.977 -28.817 1.00 36.44 259 ILE A C 1
ATOM 2069 O O . ILE A 1 259 ? 13.803 6.102 -29.646 1.00 36.44 259 ILE A O 1
ATOM 2073 N N . THR A 1 260 ? 14.171 8.168 -28.918 1.00 38.56 260 THR A N 1
ATOM 2074 C CA . THR A 1 260 ? 14.999 8.568 -30.077 1.00 38.56 260 THR A CA 1
ATOM 2075 C C . THR A 1 260 ? 16.502 8.270 -29.943 1.00 38.56 260 THR A C 1
ATOM 2077 O O . THR A 1 260 ? 17.260 8.577 -30.861 1.00 38.56 260 THR A O 1
ATOM 2080 N N . SER A 1 261 ? 16.968 7.693 -28.827 1.00 38.25 261 SER A N 1
ATOM 2081 C CA . SER A 1 261 ? 18.401 7.422 -28.600 1.00 38.25 261 SER A CA 1
ATOM 2082 C C . SER A 1 261 ? 18.836 6.033 -29.116 1.00 38.25 261 SER A C 1
ATOM 2084 O O . SER A 1 261 ? 18.157 5.045 -28.838 1.00 38.25 261 SER A O 1
ATOM 2086 N N . PRO A 1 262 ? 19.989 5.892 -29.807 1.00 37.19 262 PRO A N 1
ATOM 2087 C CA . PRO A 1 262 ? 20.406 4.642 -30.465 1.00 37.19 262 PRO A CA 1
ATOM 2088 C C . PRO A 1 262 ? 20.526 3.396 -29.566 1.00 37.19 262 PRO A C 1
ATOM 2090 O O . PRO A 1 262 ? 20.373 2.288 -30.068 1.00 37.19 262 PRO A O 1
ATOM 2093 N N . GLY A 1 263 ? 20.750 3.559 -28.255 1.00 35.56 263 GLY A N 1
ATOM 2094 C CA . GLY A 1 263 ? 20.829 2.457 -27.278 1.00 35.56 263 GLY A CA 1
ATOM 2095 C C . GLY A 1 263 ? 19.483 1.994 -26.701 1.00 35.56 263 GLY A C 1
ATOM 2096 O O . GLY A 1 263 ? 19.450 1.081 -25.885 1.00 35.56 263 GLY A O 1
ATOM 2097 N N . VAL A 1 264 ? 18.365 2.613 -27.100 1.00 34.41 264 VAL A N 1
ATOM 2098 C CA . VAL A 1 264 ? 17.023 2.369 -26.528 1.00 34.41 264 VAL A CA 1
ATOM 2099 C C . VAL A 1 264 ? 16.294 1.188 -27.179 1.00 34.41 264 VAL A C 1
ATOM 2101 O O . VAL A 1 264 ? 15.278 0.719 -26.671 1.00 34.41 264 VAL A O 1
ATOM 2104 N N . LYS A 1 265 ? 16.845 0.638 -28.266 1.00 34.34 265 LYS A N 1
ATOM 2105 C CA . LYS A 1 265 ? 16.261 -0.501 -28.990 1.00 34.34 265 LYS A CA 1
ATOM 2106 C C . LYS A 1 265 ? 16.360 -1.832 -28.233 1.00 34.34 265 LYS A C 1
ATOM 2108 O O . LYS A 1 265 ? 15.496 -2.675 -28.427 1.00 34.34 265 LYS A O 1
ATOM 2113 N N . ASP A 1 266 ? 17.325 -1.984 -27.324 1.00 30.64 266 ASP A N 1
ATOM 2114 C CA . ASP A 1 266 ? 17.644 -3.276 -26.691 1.00 30.64 266 ASP A CA 1
ATOM 2115 C C . ASP A 1 266 ? 17.057 -3.465 -25.277 1.00 30.64 266 ASP A C 1
ATOM 2117 O O . ASP A 1 266 ? 17.271 -4.503 -24.656 1.00 30.64 266 ASP A O 1
ATOM 2121 N N . ALA A 1 267 ? 16.346 -2.475 -24.725 1.00 31.41 267 ALA A N 1
ATOM 2122 C CA . ALA A 1 267 ? 15.794 -2.533 -23.357 1.00 31.41 267 ALA A CA 1
ATOM 2123 C C . ALA A 1 267 ? 14.272 -2.383 -23.274 1.00 31.41 267 ALA A C 1
ATOM 2125 O O . ALA A 1 267 ? 13.700 -2.319 -22.186 1.00 31.41 267 ALA A O 1
ATOM 2126 N N . VAL A 1 268 ? 13.617 -2.330 -24.429 1.00 38.44 268 VAL A N 1
ATOM 2127 C CA . VAL A 1 268 ? 12.157 -2.226 -24.574 1.00 38.44 268 VAL A CA 1
ATOM 2128 C C . VAL A 1 268 ? 11.606 -3.481 -25.286 1.00 38.44 268 VAL A C 1
ATOM 2130 O O . VAL A 1 268 ? 10.431 -3.576 -25.622 1.00 38.44 268 VAL A O 1
ATOM 2133 N N . THR A 1 269 ? 12.455 -4.495 -25.469 1.00 29.58 269 THR A N 1
ATOM 2134 C CA . THR A 1 269 ? 12.219 -5.695 -26.275 1.00 29.58 269 THR A CA 1
ATOM 2135 C C . THR A 1 269 ? 11.258 -6.684 -25.624 1.00 29.58 269 THR A C 1
ATOM 2137 O O . THR A 1 269 ? 11.626 -7.552 -24.835 1.00 29.58 269 THR A O 1
ATOM 2140 N N . TYR A 1 270 ? 9.992 -6.599 -26.004 1.00 35.16 270 TYR A N 1
ATOM 2141 C CA . TYR A 1 270 ? 9.136 -7.779 -26.026 1.00 35.16 270 TYR A CA 1
ATOM 2142 C C . TYR A 1 270 ? 9.627 -8.703 -27.166 1.00 35.16 270 TYR A C 1
ATOM 2144 O O . TYR A 1 270 ? 10.082 -8.207 -28.193 1.00 35.16 270 TYR A O 1
ATOM 2152 N N . ASP A 1 271 ? 9.625 -10.017 -26.932 1.00 28.86 271 ASP A N 1
ATOM 2153 C CA . ASP A 1 271 ? 10.251 -11.087 -27.745 1.00 28.86 271 ASP A CA 1
ATOM 2154 C C . ASP A 1 271 ? 9.947 -11.027 -29.272 1.00 28.86 271 ASP A C 1
ATOM 2156 O O . ASP A 1 271 ? 8.967 -10.398 -29.677 1.00 28.86 271 ASP A O 1
ATOM 2160 N N . PRO A 1 272 ? 10.751 -11.687 -30.139 1.00 31.09 272 PRO A N 1
ATOM 2161 C CA . PRO A 1 272 ? 10.716 -11.515 -31.583 1.00 31.09 272 PRO A CA 1
ATOM 2162 C C . PRO A 1 272 ? 9.425 -12.046 -32.205 1.00 31.09 272 PRO A C 1
ATOM 2164 O O . PRO A 1 272 ? 8.919 -13.119 -31.873 1.00 31.09 272 PRO A O 1
ATOM 2167 N N . ASP A 1 273 ? 8.946 -11.305 -33.197 1.00 33.75 273 ASP A N 1
ATOM 2168 C CA . ASP A 1 273 ? 7.971 -11.780 -34.166 1.00 33.75 273 ASP A CA 1
ATOM 2169 C C . ASP A 1 273 ? 8.493 -13.063 -34.846 1.00 33.75 273 ASP A C 1
ATOM 2171 O O . ASP A 1 273 ? 9.511 -13.039 -35.546 1.00 33.75 273 ASP A O 1
ATOM 2175 N N . TYR A 1 274 ? 7.781 -14.181 -34.652 1.00 33.12 274 TYR A N 1
ATOM 2176 C CA . TYR A 1 274 ? 8.115 -15.504 -35.197 1.00 33.12 274 TYR A CA 1
ATOM 2177 C C . TYR A 1 274 ? 8.064 -15.550 -36.740 1.00 33.12 274 TYR A C 1
ATOM 2179 O O . TYR A 1 274 ? 8.416 -16.573 -37.325 1.00 33.12 274 TYR A O 1
ATOM 2187 N N . GLN A 1 275 ? 7.631 -14.473 -37.416 1.00 31.69 275 GLN A N 1
ATOM 2188 C CA . GLN A 1 275 ? 7.534 -14.420 -38.878 1.00 31.69 275 GLN A CA 1
ATOM 2189 C C . GLN A 1 275 ? 8.458 -13.409 -39.575 1.00 31.69 275 GLN A C 1
ATOM 2191 O O . GLN A 1 275 ? 8.727 -13.602 -40.760 1.00 31.69 275 GLN A O 1
ATOM 2196 N N . THR A 1 276 ? 8.967 -12.356 -38.914 1.00 39.44 276 THR A N 1
ATOM 2197 C CA . THR A 1 276 ? 9.627 -11.247 -39.653 1.00 39.44 276 THR A CA 1
ATOM 2198 C C . THR A 1 276 ? 10.998 -10.786 -39.152 1.00 39.44 276 THR A C 1
ATOM 2200 O O . THR A 1 276 ? 11.639 -9.980 -39.829 1.00 39.44 276 THR A O 1
ATOM 2203 N N . ASN A 1 277 ? 11.507 -11.331 -38.041 1.00 33.09 277 ASN A N 1
ATOM 2204 C CA . ASN A 1 277 ? 12.883 -11.110 -37.566 1.00 33.09 277 ASN A CA 1
ATOM 2205 C C . ASN A 1 277 ? 13.278 -9.613 -37.404 1.00 33.09 277 ASN A C 1
ATOM 2207 O O . ASN A 1 277 ? 14.395 -9.216 -37.748 1.00 33.09 277 ASN A O 1
ATOM 2211 N N . LYS A 1 278 ? 12.359 -8.759 -36.915 1.00 30.41 278 LYS A N 1
ATOM 2212 C CA . LYS A 1 278 ? 12.582 -7.315 -36.662 1.00 30.41 278 LYS A CA 1
ATOM 2213 C C . LYS A 1 278 ? 12.011 -6.855 -35.305 1.00 30.41 278 LYS A C 1
ATOM 2215 O O . LYS A 1 278 ? 10.996 -7.372 -34.855 1.00 30.41 278 LYS A O 1
ATOM 2220 N N . TRP A 1 279 ? 12.667 -5.866 -34.682 1.00 31.27 279 TRP A N 1
ATOM 2221 C CA . TRP A 1 279 ? 12.441 -5.371 -33.305 1.00 31.27 279 TRP A CA 1
ATOM 2222 C C . TRP A 1 279 ? 11.544 -4.111 -33.253 1.00 31.27 279 TRP A C 1
ATOM 2224 O O . TRP A 1 279 ? 11.771 -3.195 -34.047 1.00 31.27 279 TRP A O 1
ATOM 2234 N N . VAL A 1 280 ? 10.560 -4.016 -32.335 1.00 29.20 280 VAL A N 1
ATOM 2235 C CA . VAL A 1 280 ? 9.589 -2.887 -32.270 1.00 29.20 280 VAL A CA 1
ATOM 2236 C C . VAL A 1 280 ? 9.150 -2.517 -30.831 1.00 29.20 280 VAL A C 1
ATOM 2238 O O . VAL A 1 280 ? 8.969 -3.403 -30.003 1.00 29.20 280 VAL A O 1
ATOM 2241 N N . ASN A 1 281 ? 8.905 -1.218 -30.564 1.00 31.94 281 ASN A N 1
ATOM 2242 C CA . ASN A 1 281 ? 8.425 -0.641 -29.285 1.00 31.94 281 ASN A CA 1
ATOM 2243 C C . ASN A 1 281 ? 7.016 -0.035 -29.433 1.00 31.94 281 ASN A C 1
ATOM 2245 O O . ASN A 1 281 ? 6.860 0.809 -30.312 1.00 31.94 281 ASN A O 1
ATOM 2249 N N . VAL A 1 282 ? 6.040 -0.329 -28.551 1.00 31.17 282 VAL A N 1
ATOM 2250 C CA . VAL A 1 282 ? 4.815 0.503 -28.397 1.00 31.17 282 VAL A CA 1
ATOM 2251 C C . VAL A 1 282 ? 4.178 0.367 -27.002 1.00 31.17 2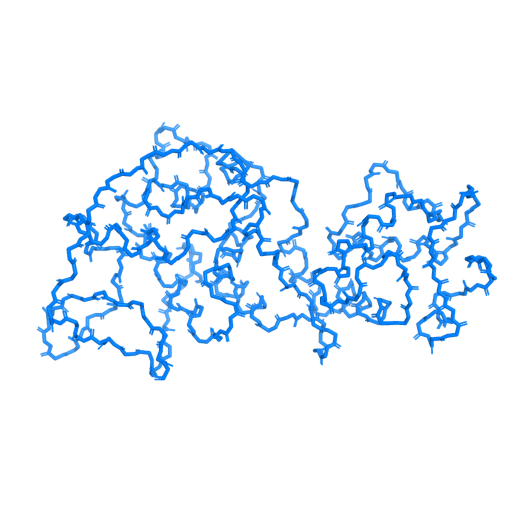82 VAL A C 1
ATOM 2253 O O . VAL A 1 282 ? 3.938 -0.745 -26.545 1.00 31.17 282 VAL A O 1
ATOM 2256 N N . PHE A 1 283 ? 3.817 1.496 -26.379 1.00 28.19 283 PHE A N 1
ATOM 2257 C CA . PHE A 1 283 ? 2.813 1.602 -25.309 1.00 28.19 283 PHE A CA 1
ATOM 2258 C C . PHE A 1 283 ? 1.710 2.551 -25.787 1.00 28.19 283 PHE A C 1
ATOM 2260 O O . PHE A 1 283 ? 1.971 3.745 -25.863 1.00 28.19 283 PHE A O 1
ATOM 2267 N N . TYR A 1 284 ? 0.499 2.065 -26.085 1.00 26.12 284 TYR A N 1
ATOM 2268 C CA . TYR A 1 284 ? -0.699 2.917 -26.114 1.00 26.12 284 TYR A CA 1
ATOM 2269 C C . TYR A 1 284 ? -1.967 2.152 -25.718 1.00 26.12 284 TYR A C 1
ATOM 2271 O O . TYR A 1 284 ? -2.196 1.015 -26.120 1.00 26.12 284 TYR A O 1
ATOM 2279 N N . ASN A 1 285 ? -2.778 2.857 -24.929 1.00 24.78 285 ASN A N 1
ATOM 2280 C CA . ASN A 1 285 ? -4.141 2.551 -24.514 1.00 24.78 285 ASN A CA 1
ATOM 2281 C C . ASN A 1 285 ? -5.057 2.512 -25.753 1.00 24.78 285 ASN A C 1
ATOM 2283 O O . ASN A 1 285 ? -5.197 3.533 -26.431 1.00 24.78 285 ASN A O 1
ATOM 2287 N N . LEU A 1 286 ? -5.645 1.354 -26.063 1.00 22.95 286 LEU A N 1
ATOM 2288 C CA . LEU A 1 286 ? -6.704 1.262 -27.066 1.00 22.95 286 LEU A CA 1
ATOM 2289 C C . LEU A 1 286 ? -7.982 1.835 -26.441 1.00 22.95 286 LEU A C 1
ATOM 2291 O O . LEU A 1 286 ? -8.578 1.211 -25.566 1.00 22.95 286 LEU A O 1
ATOM 2295 N N . LYS A 1 287 ? -8.372 3.039 -26.869 1.00 26.89 287 LYS A N 1
ATOM 2296 C CA . LYS A 1 287 ? -9.787 3.422 -26.843 1.00 26.89 287 LYS A CA 1
ATOM 2297 C C . LYS A 1 287 ? -10.529 2.683 -27.946 1.00 26.89 287 LYS A C 1
ATOM 2299 O O . LYS A 1 287 ? -9.929 2.543 -29.036 1.00 26.89 287 LYS A O 1
#

Sequence (287 aa):
MANKDYTYNQVKAGTGKFEYEENTEFYEDIRLMQHRLSIAGYEMYLQKFTGIFDENTRQAVIAFQKSCQLLPDGIVGKNTLVQLDKVSVGAGKSYFLVGGPIEKWDIDTILYEIPTDDEILSRIIWTEEHGIYDAQTAVAKVLQNRFRNPSFQLSKDKYPNSRSWPLVVCAPYQYAAATSSEAKAPLRGDPNQSDGVDIYWKHAVDLARLIMPDKINLTVPKGYSFLALNPEPKLSGYKNLSVSDQVYQTGKSIFEKSITSPGVKDAVTYDPDYQTNKWVNVFYNLK